Protein AF-L9UZ57-F1 (afdb_monomer)

Secondary structure (DSSP, 8-state):
----------------PPP---PPP---------------------------------EEEEEEEEESS--HHHHHHHHHHSPPEEEE-BSSGGG--EE--SS-EEEEEEESS-EEEEEESTTSSS---EEEEEESEEEEESSSEEEEEEEPPTTT-SS--EEEEEE-BTTEEEEEEEE--

Sequence (181 aa):
MGTIAGCTDDTPEDEEEPDTADSPDSDSASADQESDGNDGADDESDSADETNDEADTETHTLELLAEEKIDHNHACLHAEFDEREPLEAGESPDTSPTEDETHVIWEVTYEGDAGYVAFDADEHEYDGPFVFYTAEGSALATTGTEVDRDTVGDDDCADLDEYVQVEPDDGQIVLELTSSS

Solvent-accessible surface area (backbone atoms only — not comparable to full-atom values): 11220 Å² total; per-residue (Å²): 140,85,86,81,87,83,90,86,84,88,81,82,88,83,89,80,81,82,78,88,78,84,78,80,87,77,85,86,78,90,77,92,78,87,80,84,87,81,90,83,81,92,79,90,79,81,89,76,89,68,87,73,80,69,74,83,62,55,73,44,59,28,38,41,33,36,35,72,58,94,45,58,65,61,54,37,50,49,65,75,69,53,75,66,43,83,39,71,36,10,83,38,79,94,56,28,46,74,46,69,72,62,84,48,44,27,40,36,34,30,55,58,88,42,23,10,43,29,36,42,43,67,83,45,98,59,85,59,45,34,23,39,37,19,20,58,30,46,72,43,73,78,38,40,43,80,75,49,72,52,71,46,48,66,91,60,27,75,75,39,46,31,38,36,28,33,34,52,46,96,40,29,32,30,34,42,34,37,58,65,129

pLDDT: mean 85.87, std 16.78, range [52.22, 98.81]

Radius of gyration: 25.1 Å; Cα contacts (8 Å, |Δi|>4): 336; chains: 1; bounding box: 77×66×58 Å

Organism: Natrialba magadii (strain ATCC 43099 / DSM 3394 / CCM 3739 / CIP 104546 / IAM 13178 / JCM 8861 / NBRC 102185 / NCIMB 2190 / MS3) (NCBI:txid547559)

Mean predicted aligned error: 13.01 Å

Structure (mmCIF, N/CA/C/O backbone):
data_AF-L9UZ57-F1
#
_entry.id   AF-L9UZ57-F1
#
loop_
_atom_site.group_PDB
_atom_site.id
_atom_site.type_symbol
_atom_site.label_atom_id
_atom_site.label_alt_id
_atom_site.label_comp_id
_atom_site.label_asym_id
_atom_site.label_entity_id
_atom_site.label_seq_id
_atom_site.pdbx_PDB_ins_code
_atom_site.Cartn_x
_atom_site.Cartn_y
_atom_site.Cartn_z
_atom_site.occupancy
_atom_site.B_iso_or_equiv
_atom_site.auth_seq_id
_atom_site.auth_comp_id
_atom_site.auth_asym_id
_atom_site.auth_atom_id
_atom_site.pdbx_PDB_model_num
ATOM 1 N N . MET A 1 1 ? 42.646 -27.363 -20.472 1.00 55.09 1 MET A N 1
ATOM 2 C CA . MET A 1 1 ? 42.821 -26.844 -21.846 1.00 55.09 1 MET A CA 1
ATOM 3 C C . MET A 1 1 ? 41.447 -26.439 -22.335 1.00 55.09 1 MET A C 1
ATOM 5 O O . MET A 1 1 ? 40.596 -27.310 -22.424 1.00 55.09 1 MET A O 1
ATOM 9 N N . GLY A 1 2 ? 41.224 -25.143 -22.545 1.00 54.16 2 GLY A N 1
ATOM 10 C CA . GLY A 1 2 ? 39.928 -24.592 -22.942 1.00 54.16 2 GLY A CA 1
ATOM 11 C C . GLY A 1 2 ? 39.751 -23.175 -22.409 1.00 54.16 2 GLY A C 1
ATOM 12 O O . GLY A 1 2 ? 38.953 -22.956 -21.512 1.00 54.16 2 GLY A O 1
ATOM 13 N N . THR A 1 3 ? 40.571 -22.251 -22.907 1.00 58.09 3 THR A N 1
ATOM 14 C CA . THR A 1 3 ? 40.430 -20.806 -22.707 1.00 58.09 3 THR A CA 1
ATOM 15 C C . THR A 1 3 ? 39.534 -20.279 -23.822 1.00 58.09 3 THR A C 1
ATOM 17 O O . THR A 1 3 ? 39.861 -20.516 -24.983 1.00 58.09 3 THR A O 1
ATOM 20 N N . ILE A 1 4 ? 38.474 -19.539 -23.499 1.00 65.38 4 ILE A N 1
ATOM 21 C CA . ILE A 1 4 ? 37.928 -18.514 -24.396 1.00 65.38 4 ILE A CA 1
ATOM 22 C C . ILE A 1 4 ? 37.637 -17.259 -23.575 1.00 65.38 4 ILE A C 1
ATOM 24 O O . ILE A 1 4 ? 36.731 -17.214 -22.752 1.00 65.38 4 ILE A O 1
ATOM 28 N N . ALA A 1 5 ? 38.507 -16.276 -23.777 1.00 57.69 5 ALA A N 1
ATOM 29 C CA . ALA A 1 5 ? 38.274 -14.880 -23.475 1.00 57.69 5 ALA A CA 1
ATOM 30 C C . ALA A 1 5 ? 37.406 -14.293 -24.596 1.00 57.69 5 ALA A C 1
ATOM 32 O O . ALA A 1 5 ? 37.654 -14.579 -25.769 1.00 57.69 5 ALA A O 1
ATOM 33 N N . GLY A 1 6 ? 36.424 -13.478 -24.233 1.00 59.94 6 GLY A N 1
ATOM 34 C CA . GLY A 1 6 ? 35.633 -12.673 -25.156 1.00 59.94 6 GLY A CA 1
ATOM 35 C C . GLY A 1 6 ? 35.384 -11.313 -24.523 1.00 59.94 6 GLY A C 1
ATOM 36 O O . GLY A 1 6 ? 34.408 -11.141 -23.808 1.00 59.94 6 GLY A O 1
ATOM 37 N N . CYS A 1 7 ? 36.326 -10.397 -24.740 1.00 65.12 7 CYS A N 1
ATOM 38 C CA . CYS A 1 7 ? 36.170 -8.967 -24.507 1.00 65.12 7 CYS A CA 1
ATOM 39 C C . CYS A 1 7 ? 35.580 -8.333 -25.769 1.00 65.12 7 CYS A C 1
ATOM 41 O O . CYS A 1 7 ? 36.088 -8.649 -26.842 1.00 65.12 7 CYS A O 1
ATOM 43 N N . THR A 1 8 ? 34.593 -7.453 -25.601 1.00 59.09 8 THR A N 1
ATOM 44 C CA . THR A 1 8 ? 34.178 -6.281 -26.415 1.00 59.09 8 THR A CA 1
ATOM 45 C C . THR A 1 8 ? 32.787 -5.904 -25.873 1.00 59.09 8 THR A C 1
ATOM 47 O O . THR A 1 8 ? 32.013 -6.809 -25.585 1.00 59.09 8 THR A O 1
ATOM 50 N N . ASP A 1 9 ? 32.375 -4.664 -25.680 1.00 62.06 9 ASP A N 1
ATOM 51 C CA . ASP A 1 9 ? 32.826 -3.419 -26.276 1.00 62.06 9 ASP A CA 1
ATOM 52 C C . ASP A 1 9 ? 32.370 -2.256 -25.385 1.00 62.06 9 ASP A C 1
ATOM 54 O O . ASP A 1 9 ? 31.399 -2.366 -24.638 1.00 62.06 9 ASP A O 1
ATOM 58 N N . ASP A 1 10 ? 33.128 -1.180 -25.482 1.00 57.53 10 ASP A N 1
ATOM 59 C CA . ASP A 1 10 ? 33.026 0.105 -24.810 1.00 57.53 10 ASP A CA 1
ATOM 60 C C . ASP A 1 10 ? 32.286 1.059 -25.761 1.00 57.53 10 ASP A C 1
ATOM 62 O O . ASP A 1 10 ? 32.697 1.191 -26.912 1.00 57.53 10 ASP A O 1
ATOM 66 N N . THR A 1 11 ? 31.196 1.700 -25.336 1.00 68.06 11 THR A N 1
ATOM 67 C CA . THR A 1 11 ? 30.716 2.946 -25.963 1.00 68.06 11 THR A CA 1
ATOM 68 C C . THR A 1 11 ? 29.949 3.759 -24.917 1.00 68.06 11 THR A C 1
ATOM 70 O O . THR A 1 11 ? 28.829 3.383 -24.568 1.00 68.06 11 THR A O 1
ATOM 73 N N . PRO A 1 12 ? 30.549 4.833 -24.377 1.00 67.00 12 PRO A N 1
ATOM 74 C CA . PRO A 1 12 ? 29.819 5.887 -23.688 1.00 67.00 12 PRO A CA 1
ATOM 75 C C . PRO A 1 12 ? 29.216 6.881 -24.699 1.00 67.00 12 PRO A C 1
ATOM 77 O O . PRO A 1 12 ? 29.524 6.819 -25.888 1.00 67.00 12 PRO A O 1
ATOM 80 N N . GLU A 1 13 ? 28.470 7.847 -24.157 1.00 58.66 13 GLU A N 1
ATOM 81 C CA . GLU A 1 13 ? 27.994 9.094 -24.785 1.00 58.66 13 GLU A CA 1
ATOM 82 C C . GLU A 1 13 ? 26.639 8.978 -25.506 1.00 58.66 13 GLU A C 1
ATOM 84 O O . GLU A 1 13 ? 26.533 8.389 -26.577 1.00 58.66 13 GLU A O 1
ATOM 89 N N . ASP A 1 14 ? 25.585 9.551 -24.915 1.00 56.94 14 ASP A N 1
ATOM 90 C CA . ASP A 1 14 ? 25.172 10.909 -25.299 1.00 56.94 14 ASP A CA 1
ATOM 91 C C . ASP A 1 14 ? 24.185 11.472 -24.260 1.00 56.94 14 ASP A C 1
ATOM 93 O O . ASP A 1 14 ? 23.140 10.886 -23.977 1.00 56.94 14 ASP A O 1
ATOM 97 N N . GLU A 1 15 ? 24.582 12.584 -23.646 1.00 60.28 15 GLU A N 1
ATOM 98 C CA . GLU A 1 15 ? 23.765 13.405 -22.759 1.00 60.28 15 GLU A CA 1
ATOM 99 C C . GLU A 1 15 ? 22.927 14.346 -23.634 1.00 60.28 15 GLU A C 1
ATOM 101 O O . GLU A 1 15 ? 23.450 15.333 -24.151 1.00 60.28 15 GLU A O 1
ATOM 106 N N . GL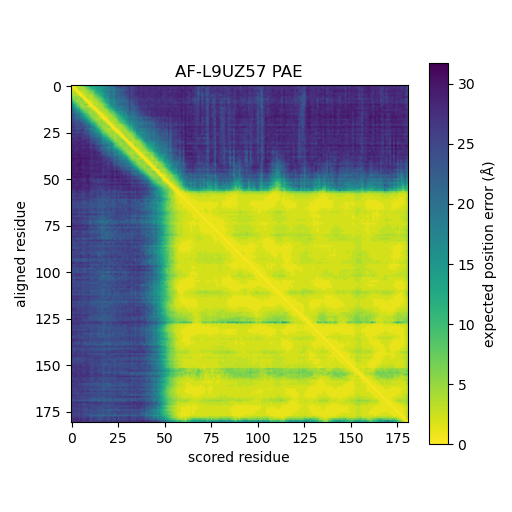U A 1 16 ? 21.636 14.064 -23.799 1.00 60.50 16 GLU A N 1
ATOM 107 C CA . GLU A 1 16 ? 20.687 15.046 -24.328 1.00 60.50 16 GLU A CA 1
ATOM 108 C C . GLU A 1 16 ? 19.730 15.449 -23.204 1.00 60.50 16 GLU A C 1
ATOM 110 O O . GLU A 1 16 ? 18.745 14.769 -22.922 1.00 60.50 16 GLU A O 1
ATOM 115 N N . GLU A 1 17 ? 20.058 16.553 -22.529 1.00 67.88 17 GLU A N 1
ATOM 116 C CA . GLU A 1 17 ? 19.152 17.242 -21.611 1.00 67.88 17 GLU A CA 1
ATOM 117 C C . GLU A 1 17 ? 18.094 18.002 -22.427 1.00 67.88 17 GLU A C 1
ATOM 119 O O . GLU A 1 17 ? 18.460 18.913 -23.178 1.00 67.88 17 GLU A O 1
ATOM 124 N N . PRO A 1 18 ? 16.791 17.677 -22.321 1.00 67.94 18 PRO A N 1
ATOM 125 C CA . PRO A 1 18 ? 15.765 18.481 -22.960 1.00 67.94 18 PRO A CA 1
ATOM 126 C C . PRO A 1 18 ? 15.526 19.786 -22.192 1.00 67.94 18 PRO A C 1
ATOM 128 O O . PRO A 1 18 ? 15.410 19.828 -20.967 1.00 67.94 18 PRO A O 1
ATOM 131 N N . ASP A 1 19 ? 15.452 20.851 -22.982 1.00 54.06 19 ASP A N 1
ATOM 132 C CA . ASP A 1 19 ? 15.341 22.252 -22.616 1.00 54.06 19 ASP A CA 1
ATOM 133 C C . ASP A 1 19 ? 14.286 22.584 -21.547 1.00 54.06 19 ASP A C 1
ATOM 135 O O . ASP A 1 19 ? 13.123 22.180 -21.600 1.00 54.06 19 ASP A O 1
ATOM 139 N N . THR A 1 20 ? 14.703 23.460 -20.633 1.00 56.22 20 THR A N 1
ATOM 140 C CA . THR A 1 20 ? 13.887 24.191 -19.662 1.00 56.22 20 THR A CA 1
ATOM 141 C C . THR A 1 20 ? 12.676 24.853 -20.325 1.00 56.22 20 THR A C 1
ATOM 143 O O . THR A 1 20 ? 12.822 25.831 -21.067 1.00 56.22 20 THR A O 1
ATOM 146 N N . ALA A 1 21 ? 11.478 24.353 -20.027 1.00 64.88 21 ALA A N 1
ATOM 147 C CA . ALA A 1 21 ? 10.235 25.015 -20.386 1.00 64.88 21 ALA A CA 1
ATOM 148 C C . ALA A 1 21 ? 9.993 26.225 -19.468 1.00 64.88 21 ALA A C 1
ATOM 150 O O . ALA A 1 21 ? 9.972 2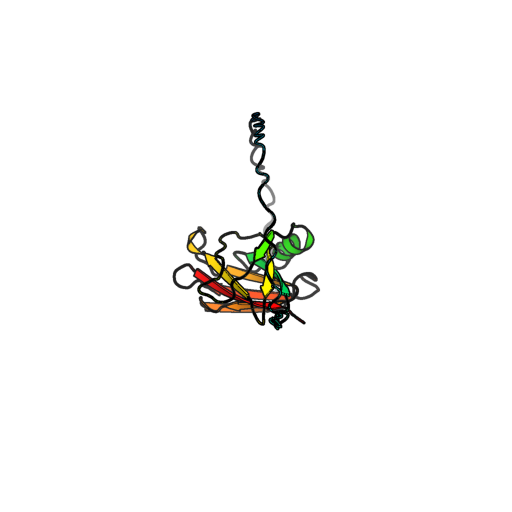6.129 -18.244 1.00 64.88 21 ALA A O 1
ATOM 151 N N . ASP A 1 22 ? 9.837 27.374 -20.114 1.00 54.69 22 ASP A N 1
ATOM 152 C CA . ASP A 1 22 ? 9.435 28.671 -19.580 1.00 54.69 22 ASP A CA 1
ATOM 153 C C . ASP A 1 22 ? 8.002 28.579 -19.016 1.00 54.69 22 ASP A C 1
ATOM 155 O O . ASP A 1 22 ? 7.038 28.452 -19.774 1.00 54.69 22 ASP A O 1
ATOM 159 N N . SER A 1 23 ? 7.853 28.601 -17.688 1.00 65.69 23 SER A N 1
ATOM 160 C CA . SER A 1 23 ? 6.541 28.676 -17.033 1.00 65.69 23 SER A CA 1
ATOM 161 C C . SER A 1 23 ? 6.061 30.132 -16.968 1.00 65.69 23 SER A C 1
ATOM 163 O O . SER A 1 23 ? 6.759 30.970 -16.390 1.00 65.69 23 SER A O 1
ATOM 165 N N . PRO A 1 24 ? 4.878 30.465 -17.517 1.00 68.50 24 PRO A N 1
ATOM 166 C CA . PRO A 1 24 ? 4.343 31.818 -17.461 1.00 68.50 24 PRO A CA 1
ATOM 167 C C . PRO A 1 24 ? 3.792 32.172 -16.073 1.00 68.50 24 PRO A C 1
ATOM 169 O O . PRO A 1 24 ? 2.925 31.492 -15.526 1.00 68.50 24 PRO A O 1
ATOM 172 N N . ASP A 1 25 ? 4.259 33.313 -15.570 1.00 57.44 25 ASP A N 1
ATOM 173 C CA . ASP A 1 25 ? 3.698 34.091 -14.463 1.00 57.44 25 ASP A CA 1
ATOM 174 C C . ASP A 1 25 ? 2.184 34.304 -14.673 1.00 57.44 25 ASP A C 1
ATOM 176 O O . ASP A 1 25 ? 1.758 34.871 -15.686 1.00 57.44 25 ASP A O 1
ATOM 180 N N . SER A 1 26 ? 1.362 33.826 -13.737 1.00 66.69 26 SER A N 1
ATOM 181 C CA . SER A 1 26 ? -0.076 34.107 -13.698 1.00 66.69 26 SER A CA 1
ATOM 182 C C . SER A 1 26 ? -0.457 34.674 -12.336 1.00 66.69 26 SER A C 1
ATOM 184 O O . SER A 1 26 ? -0.796 33.959 -11.398 1.00 66.69 26 SER A O 1
ATOM 186 N N . ASP A 1 27 ? -0.400 36.002 -12.269 1.00 62.22 27 ASP A N 1
ATOM 187 C CA . ASP A 1 27 ? -1.083 36.841 -11.292 1.00 62.22 27 ASP A CA 1
ATOM 188 C C . ASP A 1 27 ? -2.611 36.611 -11.274 1.00 62.22 27 ASP A C 1
ATOM 190 O O . ASP A 1 27 ? -3.216 36.352 -12.316 1.00 62.22 27 ASP A O 1
ATOM 194 N N . SER A 1 28 ? -3.237 36.963 -10.139 1.00 59.41 28 SER A N 1
ATOM 195 C CA . SER A 1 28 ? -4.671 37.291 -9.910 1.00 59.41 28 SER A CA 1
ATOM 196 C C . SER A 1 28 ? -5.478 36.212 -9.179 1.00 59.41 28 SER A C 1
ATOM 198 O O . SER A 1 28 ? -5.486 35.063 -9.577 1.00 59.41 28 SER A O 1
ATOM 200 N N . ALA A 1 29 ? -6.288 36.503 -8.162 1.00 60.38 29 ALA A N 1
ATOM 201 C CA . ALA A 1 29 ? -6.604 37.745 -7.468 1.00 60.38 29 ALA A CA 1
ATOM 202 C C . ALA A 1 29 ? -7.288 37.401 -6.135 1.00 60.38 29 ALA A C 1
ATOM 204 O O . ALA A 1 29 ? -7.994 36.402 -6.017 1.00 60.38 29 ALA A O 1
ATOM 205 N N . SER A 1 30 ? -7.109 38.287 -5.159 1.00 63.84 30 SER A N 1
ATOM 206 C CA . SER A 1 30 ? -7.827 38.332 -3.890 1.00 63.84 30 SER A CA 1
ATOM 207 C C . SER A 1 30 ? -9.341 38.460 -4.085 1.00 63.84 30 SER A C 1
ATOM 209 O O . SER A 1 30 ? -9.797 39.284 -4.881 1.00 63.84 30 SER A O 1
ATOM 211 N N . ALA A 1 31 ? -10.113 37.727 -3.284 1.00 66.62 31 ALA A N 1
ATOM 212 C CA . ALA A 1 31 ? -11.518 38.022 -3.041 1.00 66.62 31 ALA A CA 1
ATOM 213 C C . ALA A 1 31 ? -11.830 37.876 -1.545 1.00 66.62 31 ALA A C 1
ATOM 215 O O . ALA A 1 31 ? -12.041 36.778 -1.037 1.00 66.62 31 ALA A O 1
ATOM 216 N N . ASP A 1 32 ? -11.857 39.025 -0.869 1.00 59.19 32 ASP A N 1
ATOM 217 C CA . ASP A 1 32 ? -12.616 39.280 0.353 1.00 59.19 32 ASP A CA 1
ATOM 218 C C . ASP A 1 32 ? -14.076 38.833 0.182 1.00 59.19 32 ASP A C 1
ATOM 220 O O . ASP A 1 32 ? -14.771 39.305 -0.724 1.00 59.19 32 ASP A O 1
ATOM 224 N N . GLN A 1 33 ? -14.571 38.002 1.099 1.00 61.09 33 GLN A N 1
ATOM 225 C CA . GLN A 1 33 ? -15.999 37.944 1.404 1.00 61.09 33 GLN A CA 1
ATOM 226 C C . GLN A 1 33 ? -16.208 37.968 2.915 1.00 61.09 33 GLN A C 1
ATOM 228 O O . GLN A 1 33 ? -16.094 36.965 3.613 1.00 61.09 33 GLN A O 1
ATOM 233 N N . GLU A 1 34 ? -16.541 39.162 3.391 1.00 69.81 34 GLU A N 1
ATOM 234 C CA . GLU A 1 34 ? -17.208 39.391 4.662 1.00 69.81 34 GLU A CA 1
ATOM 235 C C . GLU A 1 34 ? -18.679 38.973 4.525 1.00 69.81 34 GLU A C 1
ATOM 237 O O . GLU A 1 34 ? -19.333 39.319 3.535 1.00 69.81 34 GLU A O 1
ATOM 242 N N . SER A 1 35 ? -19.238 38.287 5.521 1.00 63.03 35 SER A N 1
ATOM 243 C CA . SER A 1 35 ? -20.656 38.458 5.852 1.00 63.03 35 SER A CA 1
ATOM 244 C C . SER A 1 35 ? -20.960 38.043 7.282 1.00 63.03 35 SER A C 1
ATOM 246 O O . SER A 1 35 ? -20.783 36.899 7.698 1.00 63.03 35 SER A O 1
ATOM 248 N N . ASP A 1 36 ? -21.434 39.054 7.996 1.00 56.34 36 ASP A N 1
ATOM 249 C CA . ASP A 1 36 ? -21.978 39.086 9.335 1.00 56.34 36 ASP A CA 1
ATOM 250 C C . ASP A 1 36 ? -23.109 38.079 9.600 1.00 56.34 36 ASP A C 1
ATOM 252 O O . ASP A 1 36 ? -24.052 37.950 8.823 1.00 56.34 36 ASP A O 1
ATOM 256 N N . GLY A 1 37 ? -23.082 37.531 10.818 1.00 54.31 37 GLY A N 1
ATOM 257 C CA . GLY A 1 37 ? -24.190 37.678 11.762 1.00 54.31 37 GLY A CA 1
ATOM 258 C C . GLY A 1 37 ? -25.338 36.674 11.684 1.00 54.31 37 GLY A C 1
ATOM 259 O O . GLY A 1 37 ? -26.164 36.734 10.780 1.00 54.31 37 GLY A O 1
ATOM 260 N N . ASN A 1 38 ? -25.504 35.892 12.759 1.00 55.62 38 ASN A N 1
ATOM 261 C CA . ASN A 1 38 ? -26.833 35.651 13.325 1.00 55.62 38 ASN A CA 1
ATOM 262 C C . ASN A 1 38 ? -26.768 35.222 14.807 1.00 55.62 38 ASN A C 1
ATOM 264 O O . ASN A 1 38 ? -26.549 34.054 15.120 1.00 55.62 38 ASN A O 1
ATOM 268 N N . ASP A 1 39 ? -27.023 36.181 15.703 1.00 65.06 39 ASP A N 1
ATOM 269 C CA . ASP A 1 39 ? -27.478 35.961 17.080 1.00 65.06 39 ASP A CA 1
ATOM 270 C C . ASP A 1 39 ? -28.817 35.204 17.093 1.00 65.06 39 ASP A C 1
ATOM 272 O O . ASP A 1 39 ? -29.755 35.588 16.386 1.00 65.06 39 ASP A O 1
ATOM 276 N N . GLY A 1 40 ? -28.967 34.173 17.932 1.00 53.84 40 GLY A N 1
ATOM 277 C CA . GLY A 1 40 ? -30.270 33.520 18.046 1.00 53.84 40 GLY A CA 1
ATOM 278 C C . GLY A 1 40 ? -30.390 32.331 18.991 1.00 53.84 40 GLY A C 1
ATOM 279 O O . GLY A 1 40 ? -30.449 31.204 18.525 1.00 53.84 40 GLY A O 1
ATOM 280 N N . ALA A 1 41 ? -30.624 32.665 20.262 1.00 60.94 41 ALA A N 1
ATOM 281 C CA . ALA A 1 41 ? -31.487 31.978 21.229 1.00 60.94 41 ALA A CA 1
ATOM 282 C C . ALA A 1 41 ? -30.948 30.769 22.016 1.00 60.94 41 ALA A C 1
ATOM 284 O O . ALA A 1 41 ? -30.776 29.666 21.507 1.00 60.94 41 ALA A O 1
ATOM 285 N N . ASP A 1 42 ? -30.838 31.030 23.321 1.00 62.22 42 ASP A N 1
ATOM 286 C CA . ASP A 1 42 ? -30.916 30.103 24.443 1.00 62.22 42 ASP A CA 1
ATOM 287 C C . ASP A 1 42 ? -32.151 29.183 24.349 1.00 62.22 42 ASP A C 1
ATOM 289 O O . ASP A 1 42 ? -33.290 29.662 24.341 1.00 62.22 42 ASP A O 1
ATOM 293 N N . ASP A 1 43 ? -31.926 27.869 24.359 1.00 62.34 43 ASP A N 1
ATOM 294 C CA . ASP A 1 43 ? -32.939 26.868 24.701 1.00 62.34 43 ASP A CA 1
ATOM 295 C C . ASP A 1 43 ? -32.318 25.868 25.683 1.00 62.34 43 ASP A C 1
ATOM 297 O O . ASP A 1 43 ? -31.478 25.038 25.338 1.00 62.34 43 ASP A O 1
ATOM 301 N N . GLU A 1 44 ? -32.684 26.027 26.952 1.00 72.38 44 GLU A N 1
ATOM 302 C CA . GLU A 1 44 ? -32.311 25.129 28.038 1.00 72.38 44 GLU A CA 1
ATOM 303 C C . GLU A 1 44 ? -33.367 24.022 28.102 1.00 72.38 44 GLU A C 1
ATOM 305 O O . GLU A 1 44 ? -34.528 24.295 28.424 1.00 72.38 44 GLU A O 1
ATOM 310 N N . SER A 1 45 ? -32.993 22.775 27.809 1.00 60.81 45 SER A N 1
ATOM 311 C CA . SER A 1 45 ? -33.854 21.617 28.071 1.00 60.81 45 SER A CA 1
ATOM 312 C C . SER A 1 45 ? -33.057 20.358 28.411 1.00 60.81 45 SER A C 1
ATOM 314 O O . SER A 1 45 ? -32.422 19.741 27.564 1.00 60.81 45 SER A O 1
ATOM 316 N N . ASP A 1 46 ? -33.147 20.040 29.704 1.00 52.22 46 ASP A N 1
ATOM 317 C CA . ASP A 1 46 ? -33.124 18.746 30.387 1.00 52.22 46 ASP A CA 1
ATOM 318 C C . ASP A 1 46 ? -32.218 17.613 29.878 1.00 52.22 46 ASP A C 1
ATOM 320 O O . ASP A 1 46 ? -32.479 16.912 28.903 1.00 52.22 46 ASP A O 1
ATOM 324 N N . SER A 1 47 ? -31.218 17.361 30.721 1.00 58.94 47 SER A N 1
ATOM 325 C CA . SER A 1 47 ? -30.342 16.201 30.793 1.00 58.94 47 SER A CA 1
ATOM 326 C C . SER A 1 47 ? -31.109 14.874 30.858 1.00 58.94 47 SER A C 1
ATOM 328 O O . SER A 1 47 ? -31.565 14.450 31.923 1.00 58.94 47 SER A O 1
ATOM 330 N N . ALA A 1 48 ? -31.175 14.173 29.729 1.00 64.56 48 ALA A N 1
ATOM 331 C CA . ALA A 1 48 ? -31.234 12.720 29.729 1.00 64.56 48 ALA A CA 1
ATOM 332 C C . ALA A 1 48 ? -29.788 12.205 29.716 1.00 64.56 48 ALA A C 1
ATOM 334 O O . ALA A 1 48 ? -29.095 12.280 28.709 1.00 64.56 48 ALA A O 1
ATOM 335 N N . ASP A 1 49 ? -29.342 11.762 30.890 1.00 61.09 49 ASP A N 1
ATOM 336 C CA . ASP A 1 49 ? -28.116 11.000 31.136 1.00 61.09 49 ASP A CA 1
ATOM 337 C C . ASP A 1 49 ? -28.247 9.633 30.447 1.00 61.09 49 ASP A C 1
ATOM 339 O O . ASP A 1 49 ? -28.605 8.629 31.061 1.00 61.09 49 ASP A O 1
ATOM 343 N N . GLU A 1 50 ? -28.071 9.622 29.128 1.00 63.84 50 GLU A N 1
ATOM 344 C CA . GLU A 1 50 ? -27.828 8.399 28.381 1.00 63.84 50 GLU A CA 1
ATOM 345 C C . GLU A 1 50 ? -26.321 8.187 28.436 1.00 63.84 50 GLU A C 1
ATOM 347 O O . GLU A 1 50 ? -25.549 8.948 27.855 1.00 63.84 50 GLU A O 1
ATOM 352 N N . THR A 1 51 ? -25.899 7.190 29.210 1.00 62.69 51 THR A N 1
ATOM 353 C CA . THR A 1 51 ? -24.537 6.668 29.165 1.00 62.69 51 THR A CA 1
ATOM 354 C C . THR A 1 51 ? -24.321 6.112 27.762 1.00 62.69 51 THR A C 1
ATOM 356 O O . THR A 1 51 ? -24.608 4.942 27.498 1.00 62.69 51 THR A O 1
ATOM 359 N N . ASN A 1 52 ? -23.915 6.992 26.848 1.00 59.19 52 ASN A N 1
ATOM 360 C CA . ASN A 1 52 ? -23.338 6.635 25.571 1.00 59.19 52 ASN A CA 1
ATOM 361 C C . ASN A 1 52 ? -22.025 5.942 25.940 1.00 59.19 52 ASN A C 1
ATOM 363 O O . ASN A 1 52 ? -21.036 6.599 26.259 1.00 59.19 52 ASN A O 1
ATOM 367 N N . ASP A 1 53 ? -22.064 4.613 26.043 1.00 63.06 53 ASP A N 1
ATOM 368 C CA . ASP A 1 53 ? -20.879 3.771 25.914 1.00 63.06 53 ASP A CA 1
ATOM 369 C C . ASP A 1 53 ? -20.378 4.023 24.484 1.00 63.06 53 ASP A C 1
ATOM 371 O O . ASP A 1 53 ? -20.696 3.287 23.550 1.00 63.06 53 ASP A O 1
ATOM 375 N N . GLU A 1 54 ? -19.698 5.157 24.303 1.00 67.94 54 GLU A N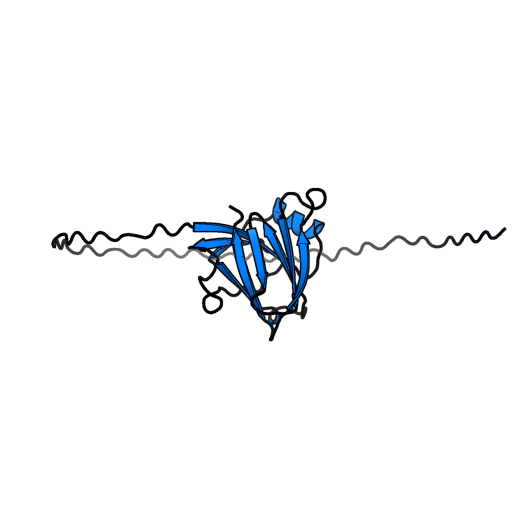 1
ATOM 376 C CA . GLU A 1 54 ? -18.825 5.408 23.171 1.00 67.94 54 GLU A CA 1
ATOM 377 C C . GLU A 1 54 ? -17.788 4.307 23.277 1.00 67.94 54 GLU A C 1
ATOM 379 O O . GLU A 1 54 ? -16.928 4.323 24.156 1.00 67.94 54 GLU A O 1
ATOM 384 N N . ALA A 1 55 ? -17.982 3.256 22.482 1.00 69.00 55 ALA A N 1
ATOM 385 C CA . ALA A 1 55 ? -16.924 2.306 22.253 1.00 69.00 55 ALA A CA 1
ATOM 386 C C . ALA A 1 55 ? -15.759 3.148 21.736 1.00 69.00 55 ALA A C 1
ATOM 388 O O . ALA A 1 55 ? -15.874 3.711 20.654 1.00 69.00 55 ALA A O 1
ATOM 389 N N . ASP A 1 56 ? -14.720 3.308 22.559 1.00 71.69 56 ASP A N 1
ATOM 390 C CA . ASP A 1 56 ? -13.416 3.815 22.140 1.00 71.69 56 ASP A CA 1
ATOM 391 C C . ASP A 1 56 ? -12.995 2.931 20.961 1.00 71.69 56 ASP A C 1
ATOM 393 O O . ASP A 1 56 ? -12.544 1.796 21.142 1.00 71.69 56 ASP A O 1
ATOM 397 N N . THR A 1 57 ? -13.274 3.399 19.751 1.00 81.00 57 THR A N 1
ATOM 398 C CA . THR A 1 57 ? -12.768 2.815 18.524 1.00 81.00 57 THR A CA 1
ATOM 399 C C . THR A 1 57 ? -11.319 3.248 18.443 1.00 81.00 57 THR A C 1
ATOM 401 O O . THR A 1 57 ? -11.004 4.433 18.357 1.00 81.00 57 THR A O 1
ATOM 404 N N . GLU A 1 58 ? -10.414 2.284 18.590 1.00 89.75 58 GLU A N 1
ATOM 405 C CA . GLU A 1 58 ? -8.990 2.554 18.448 1.00 89.75 58 GLU A CA 1
ATOM 406 C C . GLU A 1 58 ? -8.741 3.018 17.005 1.00 89.75 58 GLU A C 1
ATOM 408 O O . GLU A 1 58 ? -9.185 2.383 16.044 1.00 89.75 58 GLU A O 1
ATOM 413 N N . THR A 1 59 ? -8.099 4.180 16.867 1.00 95.12 59 THR A N 1
ATOM 414 C CA . THR A 1 59 ? -7.644 4.701 15.577 1.00 95.12 59 THR A CA 1
ATOM 415 C C . THR A 1 59 ? -6.266 4.135 15.280 1.00 95.12 59 THR A C 1
ATOM 417 O O . THR A 1 59 ? -5.369 4.185 16.127 1.00 95.12 59 THR A O 1
ATOM 420 N N . HIS A 1 60 ? -6.102 3.639 14.064 1.00 97.50 60 HIS A N 1
ATOM 421 C CA . HIS A 1 60 ? -4.875 3.054 13.554 1.00 97.50 60 HIS A CA 1
ATOM 422 C C . HIS A 1 60 ? -4.294 3.925 12.440 1.00 97.50 60 HIS A C 1
ATOM 424 O O . HIS A 1 60 ? -5.024 4.647 11.755 1.00 97.50 60 HIS A O 1
ATOM 430 N N . THR A 1 61 ? -2.975 3.853 12.270 1.00 97.69 61 THR A N 1
ATOM 431 C CA . THR A 1 61 ? -2.234 4.571 11.229 1.00 97.69 61 THR A CA 1
ATOM 432 C C . THR A 1 61 ? -1.166 3.654 10.642 1.00 97.69 61 THR A C 1
ATOM 434 O O . THR A 1 61 ? -0.565 2.879 11.386 1.00 97.69 61 THR A O 1
ATOM 437 N N . LEU A 1 62 ? -0.965 3.722 9.327 1.00 98.25 62 LEU A N 1
ATOM 438 C CA . LEU A 1 62 ? 0.132 3.076 8.598 1.00 98.25 62 LEU A CA 1
ATOM 439 C C . LEU A 1 62 ? 0.460 3.875 7.335 1.00 98.25 62 LEU A C 1
ATOM 441 O O . LEU A 1 62 ? -0.347 4.696 6.898 1.00 98.25 62 LEU A O 1
ATOM 445 N N . GLU A 1 63 ? 1.610 3.610 6.726 1.00 98.38 63 GLU A N 1
ATOM 446 C CA . GLU A 1 63 ? 1.988 4.221 5.450 1.00 98.38 63 GLU A CA 1
ATOM 447 C C . GLU A 1 63 ? 1.719 3.260 4.286 1.00 98.38 63 GLU A C 1
ATOM 449 O O . GLU A 1 63 ? 1.947 2.052 4.406 1.00 98.38 63 GLU A O 1
ATOM 454 N N . LEU A 1 64 ? 1.242 3.793 3.161 1.00 98.62 64 LEU A N 1
ATOM 455 C CA . LEU A 1 64 ? 0.978 3.051 1.926 1.00 98.62 64 LEU A CA 1
ATOM 456 C C . LEU A 1 64 ? 1.600 3.790 0.739 1.00 98.62 64 LEU A C 1
ATOM 458 O O . LEU A 1 64 ? 1.473 5.004 0.641 1.00 98.62 64 LEU A O 1
ATOM 462 N N . LEU A 1 65 ? 2.228 3.064 -0.183 1.00 98.56 65 LEU A N 1
ATOM 463 C CA . LEU A 1 65 ? 2.771 3.613 -1.429 1.00 98.56 65 LEU A CA 1
ATOM 464 C C . LEU A 1 65 ? 2.474 2.661 -2.588 1.00 98.56 65 LEU A C 1
ATOM 466 O O . LEU A 1 65 ? 2.803 1.476 -2.507 1.00 98.56 65 LEU A O 1
ATOM 470 N N . ALA A 1 66 ? 1.897 3.179 -3.673 1.00 98.38 66 ALA A N 1
ATOM 471 C CA . ALA A 1 66 ? 1.668 2.434 -4.908 1.00 98.38 66 ALA A CA 1
ATOM 472 C C . ALA A 1 66 ? 2.752 2.733 -5.959 1.00 98.38 66 ALA A C 1
ATOM 474 O O . ALA A 1 66 ? 3.052 3.887 -6.258 1.00 98.38 66 ALA A O 1
ATOM 475 N N . GLU A 1 67 ? 3.294 1.684 -6.570 1.00 98.25 67 GLU A N 1
ATOM 476 C CA . GLU A 1 67 ? 4.322 1.724 -7.612 1.00 98.25 67 GLU A CA 1
ATOM 477 C C . GLU A 1 67 ? 3.931 0.807 -8.778 1.00 98.25 67 GLU A C 1
ATOM 479 O O . GLU A 1 67 ? 3.235 -0.197 -8.619 1.00 98.25 67 GLU A O 1
ATOM 484 N N . GLU A 1 68 ? 4.435 1.083 -9.979 1.00 97.50 68 GLU A N 1
ATOM 485 C CA . GLU A 1 68 ? 4.186 0.208 -11.134 1.00 97.50 68 GLU A CA 1
ATOM 486 C C . GLU A 1 68 ? 5.021 -1.084 -11.096 1.00 97.50 68 GLU A C 1
ATOM 488 O O . GLU A 1 68 ? 4.713 -2.061 -11.785 1.00 97.50 68 GLU A O 1
ATOM 493 N N . LYS A 1 69 ? 6.153 -1.082 -10.379 1.00 97.31 69 LYS A N 1
ATOM 494 C CA . LYS A 1 69 ? 7.146 -2.167 -10.389 1.00 97.31 69 LYS A CA 1
ATOM 495 C C . LYS A 1 69 ? 7.837 -2.287 -9.039 1.00 97.31 69 LYS A C 1
ATOM 497 O O . LYS A 1 69 ? 7.911 -1.335 -8.279 1.00 97.31 69 LYS A O 1
ATOM 502 N N . ILE A 1 70 ? 8.399 -3.466 -8.780 1.00 98.06 70 ILE A N 1
ATOM 503 C CA . ILE A 1 70 ? 9.187 -3.707 -7.572 1.00 98.06 70 ILE A CA 1
ATOM 504 C C . ILE A 1 70 ? 10.538 -2.993 -7.730 1.00 98.06 70 ILE A C 1
ATOM 506 O O . ILE A 1 70 ? 11.389 -3.449 -8.500 1.00 98.06 70 ILE A O 1
ATOM 510 N N . ASP A 1 71 ? 10.731 -1.896 -7.002 1.00 97.50 71 ASP A N 1
ATOM 511 C CA . ASP A 1 71 ? 11.998 -1.168 -6.884 1.00 97.50 71 ASP A CA 1
ATOM 512 C C . ASP A 1 71 ? 12.141 -0.606 -5.461 1.00 97.50 71 ASP A C 1
ATOM 514 O O . ASP A 1 71 ? 11.702 0.498 -5.152 1.00 97.50 71 ASP A O 1
ATOM 518 N N . HIS A 1 72 ? 12.766 -1.389 -4.575 1.00 97.38 72 HIS A N 1
ATOM 519 C CA . HIS A 1 72 ? 12.929 -1.015 -3.166 1.00 97.38 72 HIS A CA 1
ATOM 520 C C . HIS A 1 72 ? 13.707 0.285 -2.983 1.00 97.38 72 HIS A C 1
ATOM 522 O O . HIS A 1 72 ? 13.397 1.049 -2.081 1.00 97.38 72 HIS A O 1
ATOM 528 N N . ASN A 1 73 ? 14.702 0.550 -3.833 1.00 96.69 73 ASN A N 1
ATOM 529 C CA . ASN A 1 73 ? 15.513 1.756 -3.714 1.00 96.69 73 ASN A CA 1
ATOM 530 C C . ASN A 1 73 ? 14.701 2.991 -4.121 1.00 96.69 73 ASN A C 1
ATOM 532 O O . ASN A 1 73 ? 14.802 4.020 -3.464 1.00 96.69 73 ASN A O 1
ATOM 536 N N . HIS A 1 74 ? 13.880 2.885 -5.172 1.00 96.31 74 HIS A N 1
ATOM 537 C CA . HIS A 1 74 ? 12.977 3.967 -5.563 1.00 96.31 74 HIS A CA 1
ATOM 538 C C . HIS A 1 74 ? 11.915 4.235 -4.496 1.00 96.31 74 HIS A C 1
ATOM 540 O O . HIS A 1 74 ? 11.814 5.360 -4.013 1.00 96.31 74 HIS A O 1
ATOM 546 N N . ALA A 1 75 ? 11.214 3.187 -4.057 1.00 97.69 75 ALA A N 1
ATOM 547 C CA . ALA A 1 75 ? 10.206 3.280 -3.004 1.00 97.69 75 ALA A CA 1
ATOM 548 C C . ALA A 1 75 ? 10.786 3.864 -1.703 1.00 97.69 75 ALA A C 1
ATOM 550 O O . ALA A 1 75 ? 10.137 4.660 -1.029 1.00 97.69 75 ALA A O 1
ATOM 551 N N . CYS A 1 76 ? 12.042 3.540 -1.378 1.00 97.19 76 CYS A N 1
ATOM 552 C CA . CYS A 1 76 ? 12.711 4.092 -0.203 1.00 97.19 76 CYS A CA 1
ATOM 553 C C . CYS A 1 76 ? 12.941 5.605 -0.290 1.00 97.19 76 CYS A C 1
ATOM 555 O O . CYS A 1 76 ? 12.903 6.288 0.727 1.00 97.19 76 CYS A O 1
ATOM 557 N N . LEU A 1 77 ? 13.167 6.157 -1.489 1.00 96.81 77 LEU A N 1
ATOM 558 C CA . LEU A 1 77 ? 13.296 7.608 -1.645 1.00 96.81 77 LEU A CA 1
ATOM 559 C C . LEU A 1 77 ? 11.975 8.314 -1.326 1.00 96.81 77 LEU A C 1
ATOM 561 O O . LEU A 1 77 ? 11.999 9.339 -0.649 1.00 96.81 77 LEU A O 1
ATOM 565 N N . HIS A 1 78 ? 10.847 7.742 -1.748 1.00 96.56 78 HIS A N 1
ATOM 566 C CA . HIS A 1 78 ? 9.525 8.238 -1.366 1.00 96.56 78 HIS A CA 1
ATOM 567 C C . HIS A 1 78 ? 9.330 8.143 0.154 1.00 96.56 78 HIS A C 1
ATOM 569 O O . HIS A 1 78 ? 9.001 9.135 0.804 1.00 96.56 78 HIS A O 1
ATOM 575 N N . ALA A 1 79 ? 9.652 6.992 0.751 1.00 94.81 79 ALA A N 1
ATOM 576 C CA . ALA A 1 79 ? 9.560 6.804 2.197 1.00 94.81 79 ALA A CA 1
ATOM 577 C C . ALA A 1 79 ? 10.454 7.776 2.998 1.00 94.81 79 ALA A C 1
ATOM 579 O O . ALA A 1 79 ? 10.011 8.308 4.013 1.00 94.81 79 ALA A O 1
ATOM 580 N N . GLU A 1 80 ? 11.680 8.084 2.570 1.00 96.00 80 GLU A N 1
ATOM 581 C CA . GLU A 1 80 ? 12.569 8.974 3.339 1.00 96.00 80 GLU A CA 1
ATOM 582 C C . GLU A 1 80 ? 12.236 10.465 3.141 1.00 96.00 80 GLU A C 1
ATOM 584 O O . GLU A 1 80 ? 12.378 11.263 4.076 1.00 96.00 80 GLU A O 1
ATOM 589 N N . PHE A 1 81 ? 11.827 10.868 1.933 1.00 96.19 81 PHE A N 1
ATOM 590 C CA . PHE A 1 81 ? 11.837 12.282 1.545 1.00 96.19 81 PHE A CA 1
ATOM 591 C C . PHE A 1 81 ? 10.473 12.901 1.257 1.00 96.19 81 PHE A C 1
ATOM 593 O O . PHE A 1 81 ? 10.369 14.129 1.364 1.00 96.19 81 PHE A O 1
ATOM 600 N N . ASP A 1 82 ? 9.457 12.109 0.920 1.00 97.62 82 ASP A N 1
ATOM 601 C CA . ASP A 1 82 ? 8.166 12.663 0.523 1.00 97.62 82 ASP A CA 1
ATOM 602 C C . ASP A 1 82 ? 7.278 12.977 1.730 1.00 97.62 82 ASP A C 1
ATOM 604 O O . ASP A 1 82 ? 7.324 12.337 2.786 1.00 97.62 82 ASP A O 1
ATOM 608 N N . GLU A 1 83 ? 6.462 14.017 1.574 1.00 97.69 83 GLU A N 1
ATOM 609 C CA . GLU A 1 83 ? 5.430 14.357 2.547 1.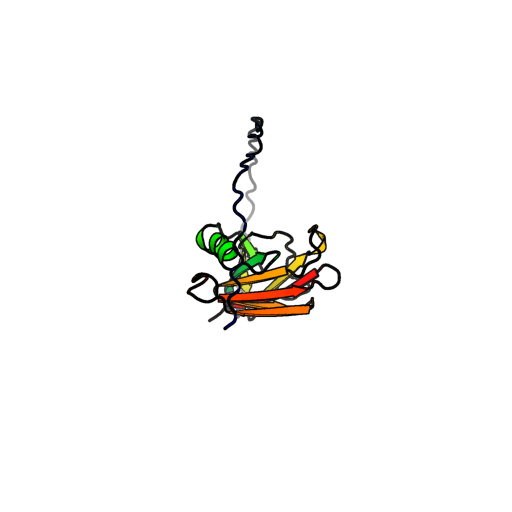00 97.69 83 GLU A CA 1
ATOM 610 C C . GLU A 1 83 ? 4.285 13.347 2.439 1.00 97.69 83 GLU A C 1
ATOM 612 O O . GLU A 1 83 ? 3.885 12.977 1.338 1.00 97.69 83 GLU A O 1
ATOM 617 N N . ARG A 1 84 ? 3.757 12.908 3.586 1.00 98.00 84 ARG A N 1
ATOM 618 C CA . ARG A 1 84 ? 2.650 11.952 3.616 1.00 98.00 84 ARG A CA 1
ATOM 619 C C . ARG A 1 84 ? 1.341 12.660 3.326 1.00 98.00 84 ARG A C 1
ATOM 621 O O . ARG A 1 84 ? 0.990 13.625 4.013 1.00 98.00 84 ARG A O 1
ATOM 628 N N . GLU A 1 85 ? 0.615 12.157 2.340 1.00 98.38 85 GLU A N 1
ATOM 629 C CA . GLU A 1 85 ? -0.731 12.620 2.040 1.00 98.38 85 GLU A CA 1
ATOM 630 C C . GLU A 1 85 ? -1.745 11.905 2.947 1.00 98.38 85 GLU A C 1
ATOM 632 O O . GLU A 1 85 ? -1.747 10.676 3.015 1.00 98.38 85 GLU A O 1
ATOM 637 N N . PRO A 1 86 ? -2.594 12.628 3.696 1.00 98.44 86 PRO A N 1
ATOM 638 C CA . PRO A 1 86 ? -3.565 11.981 4.569 1.00 98.44 86 PRO A CA 1
ATOM 639 C C . PRO A 1 86 ? -4.635 11.247 3.753 1.00 98.44 86 PRO A C 1
ATOM 641 O O . PRO A 1 86 ? -5.296 11.857 2.911 1.00 98.44 86 PRO A O 1
ATOM 644 N N . LEU A 1 87 ? -4.865 9.973 4.074 1.00 98.56 87 LEU A N 1
ATOM 645 C CA . LEU A 1 87 ? -5.914 9.148 3.475 1.00 98.56 87 LEU A CA 1
ATOM 646 C C . LEU A 1 87 ? -6.749 8.475 4.572 1.00 98.56 87 LEU A C 1
ATOM 648 O O . LEU A 1 87 ? -6.225 7.788 5.445 1.00 98.56 87 LEU A O 1
ATOM 652 N N . GLU A 1 88 ? -8.066 8.662 4.547 1.00 98.62 88 GLU A N 1
ATOM 653 C CA . GLU A 1 88 ? -8.989 7.990 5.472 1.00 98.62 88 GLU A CA 1
ATOM 654 C C . GLU A 1 88 ? -9.545 6.733 4.797 1.00 98.62 88 GLU A C 1
ATOM 656 O O . GLU A 1 88 ? -10.286 6.828 3.816 1.00 98.62 88 GLU A O 1
ATOM 661 N N . ALA A 1 89 ? -9.176 5.550 5.290 1.00 98.56 89 ALA A N 1
ATOM 662 C CA . ALA A 1 89 ? -9.625 4.294 4.700 1.00 98.56 89 ALA A CA 1
ATOM 663 C C . ALA A 1 89 ? -11.087 3.994 5.058 1.00 98.56 89 ALA A C 1
ATOM 665 O O . ALA A 1 89 ? -11.582 4.343 6.130 1.00 98.56 89 ALA A O 1
ATOM 666 N N . GLY A 1 90 ? -11.775 3.275 4.174 1.00 98.31 90 GLY A N 1
ATOM 667 C CA . GLY A 1 90 ? -13.139 2.826 4.431 1.00 98.31 90 GLY A CA 1
ATOM 668 C C . GLY A 1 90 ? -13.190 1.680 5.442 1.00 98.31 90 GLY A C 1
ATOM 669 O O . GLY A 1 90 ? -12.254 0.897 5.556 1.00 98.31 90 GLY A O 1
ATOM 670 N N . GLU A 1 91 ? -14.330 1.510 6.110 1.00 97.75 91 GLU A N 1
ATOM 671 C CA . GLU A 1 91 ? -14.587 0.387 7.036 1.00 97.75 91 GLU A CA 1
ATOM 672 C C . GLU A 1 91 ? -14.843 -0.953 6.308 1.00 97.75 91 GLU A C 1
ATOM 674 O O . GLU A 1 91 ? -14.966 -2.014 6.923 1.00 97.75 91 GLU A O 1
ATOM 679 N N . SER A 1 92 ? -15.013 -0.907 4.984 1.00 97.94 92 SER A N 1
ATOM 680 C CA . SER A 1 92 ? -15.331 -2.052 4.130 1.00 97.94 92 SER A CA 1
ATOM 681 C C . SER A 1 92 ? -14.912 -1.795 2.676 1.00 97.94 92 SER A C 1
ATOM 683 O O . SER A 1 92 ? -14.782 -0.630 2.289 1.00 97.94 92 SER A O 1
ATOM 685 N N . PRO A 1 93 ? -14.792 -2.839 1.831 1.00 97.94 93 PRO A N 1
ATOM 686 C CA . PRO A 1 93 ? -14.487 -2.672 0.408 1.00 97.94 93 PRO A CA 1
ATOM 687 C C . PRO A 1 93 ? -15.450 -1.721 -0.319 1.00 97.94 93 PRO A C 1
ATOM 689 O O . PRO A 1 93 ? -15.015 -0.882 -1.098 1.00 97.94 93 PRO A O 1
ATOM 692 N N . ASP A 1 94 ? -16.753 -1.792 -0.023 1.00 97.50 94 ASP A N 1
ATOM 693 C CA . ASP A 1 94 ? -17.788 -0.969 -0.670 1.00 97.50 94 ASP A CA 1
ATOM 694 C C . ASP A 1 94 ? -17.743 0.518 -0.267 1.00 97.50 94 ASP A C 1
ATOM 696 O O . ASP A 1 94 ? -18.389 1.354 -0.902 1.00 97.50 94 ASP A O 1
ATOM 700 N N . THR A 1 95 ? -17.032 0.845 0.814 1.00 97.88 95 THR A N 1
ATOM 701 C CA . THR A 1 95 ? -16.889 2.208 1.349 1.00 97.88 95 THR A CA 1
ATOM 702 C C . THR A 1 95 ? -15.456 2.721 1.254 1.00 97.88 95 THR A C 1
ATOM 704 O O . THR A 1 95 ? -15.162 3.769 1.820 1.00 97.88 95 THR A O 1
ATOM 707 N N . SER A 1 96 ? -14.563 1.974 0.602 1.00 97.81 96 SER A N 1
ATOM 708 C CA . SER A 1 96 ? -13.166 2.366 0.432 1.00 97.81 96 SER A CA 1
ATOM 709 C C . SER A 1 96 ? -13.046 3.613 -0.460 1.00 97.81 96 SER A C 1
ATOM 711 O O . SER A 1 96 ? -13.764 3.707 -1.464 1.00 97.81 96 SER A O 1
ATOM 713 N N . PRO A 1 97 ? -12.181 4.593 -0.120 1.00 98.56 97 PRO A N 1
ATOM 714 C CA . PRO A 1 97 ? -11.783 5.619 -1.078 1.00 98.56 97 PRO A CA 1
ATOM 715 C C . PRO A 1 97 ? -11.063 4.955 -2.255 1.00 98.56 97 PRO A C 1
ATOM 717 O O . PRO A 1 97 ? -10.500 3.870 -2.108 1.00 98.56 97 PRO A O 1
ATOM 720 N N . THR A 1 98 ? -11.129 5.577 -3.429 1.00 98.44 98 THR A N 1
ATOM 721 C CA . THR A 1 98 ? -10.450 5.094 -4.634 1.00 98.44 98 THR A CA 1
ATOM 722 C C . THR A 1 98 ? -9.359 6.078 -5.005 1.00 98.44 98 THR A C 1
ATOM 724 O O . THR A 1 98 ? -9.678 7.231 -5.286 1.00 98.44 98 THR A O 1
ATOM 727 N N . GLU A 1 99 ? -8.123 5.596 -5.022 1.00 98.38 99 GLU A N 1
ATOM 728 C CA . GLU A 1 99 ? -6.935 6.351 -5.416 1.00 98.38 99 GLU A CA 1
ATOM 729 C C . GLU A 1 99 ? -6.420 5.861 -6.774 1.00 98.38 99 GLU A C 1
ATOM 731 O O . GLU A 1 99 ? -6.550 4.683 -7.103 1.00 98.38 99 GLU A O 1
ATOM 736 N N . ASP A 1 100 ? -5.824 6.751 -7.557 1.00 97.75 100 ASP A N 1
ATOM 737 C CA . ASP A 1 100 ? -5.246 6.446 -8.876 1.00 97.75 100 ASP A CA 1
ATOM 738 C C . ASP A 1 100 ? -3.813 6.977 -9.038 1.00 97.75 100 ASP A C 1
ATOM 740 O O . ASP A 1 100 ? -3.203 6.874 -10.098 1.00 97.75 100 ASP A O 1
ATOM 744 N N . GLU A 1 101 ? -3.233 7.557 -7.988 1.00 97.56 101 GLU A N 1
ATOM 745 C CA . GLU A 1 101 ? -1.880 8.097 -8.062 1.00 97.56 101 GLU A CA 1
ATOM 746 C C . GLU A 1 101 ? -0.848 7.019 -7.717 1.00 97.56 101 GLU A C 1
ATOM 748 O O . GLU A 1 101 ? -1.003 6.242 -6.785 1.00 97.56 101 GLU A O 1
ATOM 753 N N . THR A 1 102 ? 0.248 6.965 -8.468 1.00 96.62 102 THR A N 1
ATOM 754 C CA . THR A 1 102 ? 1.441 6.196 -8.069 1.00 96.62 102 THR A CA 1
ATOM 755 C C . THR A 1 102 ? 2.498 7.167 -7.574 1.00 96.62 102 THR A C 1
ATOM 757 O O . THR A 1 102 ? 2.444 8.348 -7.920 1.00 96.62 102 THR A O 1
ATOM 760 N N . HIS A 1 103 ? 3.492 6.678 -6.831 1.00 96.56 103 HIS A N 1
ATOM 761 C CA . HIS A 1 103 ? 4.590 7.497 -6.300 1.00 96.56 103 HIS A CA 1
ATOM 762 C C . HIS A 1 103 ? 4.149 8.546 -5.260 1.00 96.56 103 HIS A C 1
ATOM 764 O O . HIS A 1 103 ? 4.878 9.498 -4.990 1.00 96.56 103 HIS A O 1
ATOM 770 N N . VAL A 1 104 ? 2.955 8.378 -4.684 1.00 97.69 104 VAL A N 1
ATOM 771 C CA . VAL A 1 104 ? 2.458 9.146 -3.537 1.00 97.69 104 VAL A CA 1
ATOM 772 C C . VAL A 1 104 ? 2.485 8.232 -2.321 1.00 97.69 104 VAL A C 1
ATOM 774 O O . VAL A 1 104 ? 2.015 7.096 -2.383 1.00 97.69 104 VAL A O 1
ATOM 777 N N . ILE A 1 105 ? 3.055 8.721 -1.220 1.00 98.00 105 ILE A N 1
ATOM 778 C CA . ILE A 1 105 ? 3.005 8.027 0.064 1.00 98.00 105 ILE A CA 1
ATOM 779 C C . ILE A 1 105 ? 1.836 8.565 0.885 1.00 98.00 105 ILE A C 1
ATOM 781 O O . ILE A 1 105 ? 1.787 9.750 1.223 1.00 98.00 105 ILE A O 1
ATOM 785 N N . TRP A 1 106 ? 0.892 7.693 1.215 1.00 98.69 106 TRP A N 1
ATOM 786 C CA . TRP A 1 106 ? -0.261 8.040 2.032 1.00 98.69 106 TRP A CA 1
ATOM 787 C C . TRP A 1 106 ? -0.031 7.675 3.495 1.00 98.69 106 TRP A C 1
ATOM 789 O O . TRP A 1 106 ? 0.388 6.559 3.797 1.00 98.69 106 TRP A O 1
ATOM 799 N N . GLU A 1 107 ? -0.370 8.589 4.405 1.00 98.38 107 GLU A N 1
ATOM 800 C CA . GLU A 1 107 ? -0.617 8.271 5.815 1.00 98.38 107 GLU A CA 1
ATOM 801 C C . GLU A 1 107 ? -2.071 7.805 5.924 1.00 98.38 107 GLU A C 1
ATOM 803 O O . GLU A 1 107 ? -3.008 8.611 5.943 1.00 98.38 107 GLU A O 1
ATOM 808 N N . VAL A 1 108 ? -2.262 6.488 5.939 1.00 98.62 108 VAL A N 1
ATOM 809 C CA . VAL A 1 108 ? -3.585 5.876 5.961 1.00 98.62 108 VAL A CA 1
ATOM 810 C C . VAL A 1 108 ? -4.074 5.753 7.394 1.00 98.62 108 VAL A C 1
ATOM 812 O O . VAL A 1 108 ? -3.431 5.117 8.228 1.00 98.62 108 VAL A O 1
ATOM 815 N N . THR A 1 109 ? -5.247 6.316 7.668 1.00 98.31 109 THR A N 1
ATOM 816 C CA . THR A 1 109 ? -5.915 6.256 8.973 1.00 98.31 109 THR A CA 1
ATOM 817 C C . THR A 1 109 ? -7.234 5.503 8.883 1.00 98.31 109 THR A C 1
ATOM 819 O O . THR A 1 109 ? -7.938 5.598 7.878 1.00 98.31 109 THR A O 1
ATOM 822 N N . TYR A 1 110 ? -7.568 4.730 9.916 1.00 97.56 110 TYR A N 1
ATOM 823 C CA . TYR A 1 110 ? -8.843 4.015 9.997 1.00 97.56 110 TYR A CA 1
ATOM 824 C C . TYR A 1 110 ? -9.207 3.658 11.440 1.00 97.56 110 TYR A C 1
ATOM 826 O O . TYR A 1 110 ? -8.364 3.672 12.339 1.00 97.56 110 TYR A O 1
ATOM 834 N N . GLU A 1 111 ? -10.476 3.328 11.663 1.00 95.94 111 GLU A N 1
ATOM 835 C CA . GLU A 1 111 ? -11.001 2.880 12.953 1.00 95.94 111 GLU A CA 1
ATOM 836 C C . GLU A 1 111 ? -11.306 1.375 12.931 1.00 95.94 111 GLU A C 1
ATOM 838 O O . GLU A 1 111 ? -11.764 0.834 11.925 1.00 95.94 111 GLU A O 1
ATOM 843 N N . GLY A 1 112 ? -11.104 0.696 14.063 1.00 94.31 112 GLY A N 1
ATOM 844 C CA . GLY A 1 112 ? -11.400 -0.734 14.194 1.00 94.31 112 GLY A CA 1
ATOM 845 C C . GLY A 1 112 ? -10.262 -1.642 13.722 1.00 94.31 112 GLY A C 1
ATOM 846 O O . GLY A 1 112 ? -9.108 -1.241 13.686 1.00 94.31 112 GLY A O 1
ATOM 847 N N . ASP A 1 113 ? -10.565 -2.903 13.403 1.00 95.44 113 ASP A N 1
ATOM 848 C CA . ASP A 1 113 ? -9.521 -3.917 13.183 1.00 95.44 113 ASP A CA 1
ATOM 849 C C . ASP A 1 113 ? -8.771 -3.777 11.838 1.00 95.44 113 ASP A C 1
ATOM 851 O O . ASP A 1 113 ? -7.633 -4.237 11.731 1.00 95.44 113 ASP A O 1
ATOM 855 N N . ALA A 1 114 ? -9.395 -3.184 10.811 1.00 97.62 114 ALA A N 1
ATOM 856 C CA . ALA A 1 114 ? -8.824 -3.039 9.468 1.00 97.62 114 ALA A CA 1
ATOM 857 C C . ALA A 1 114 ? -9.449 -1.864 8.697 1.00 97.62 114 ALA A C 1
ATOM 859 O O . ALA A 1 114 ? -10.633 -1.569 8.871 1.00 97.62 114 ALA A O 1
ATOM 860 N N . GLY A 1 115 ? -8.666 -1.254 7.806 1.00 98.31 115 GLY A N 1
ATOM 861 C CA . GLY A 1 115 ? -9.116 -0.242 6.845 1.00 98.31 115 GLY A CA 1
ATOM 862 C C . GLY A 1 115 ? -9.083 -0.770 5.411 1.00 98.31 115 GLY A C 1
ATOM 863 O O . GLY A 1 115 ? -8.363 -1.721 5.119 1.00 98.31 115 GLY A O 1
ATOM 864 N N . TYR A 1 116 ? -9.849 -0.163 4.504 1.00 98.69 116 TYR A N 1
ATOM 865 C CA . TYR A 1 116 ? -9.900 -0.563 3.096 1.00 98.69 116 TYR A CA 1
ATOM 866 C C . TYR A 1 116 ? -9.648 0.615 2.159 1.00 98.69 116 TYR A C 1
ATOM 868 O O . TYR A 1 116 ? -10.284 1.659 2.303 1.00 98.69 116 TYR A O 1
ATOM 876 N N . VAL A 1 117 ? -8.781 0.419 1.167 1.00 98.75 117 VAL A N 1
ATOM 877 C CA . VAL A 1 117 ? -8.472 1.395 0.107 1.00 98.75 117 VAL A CA 1
ATOM 878 C C . VAL A 1 117 ? -8.597 0.702 -1.246 1.00 98.75 117 VAL A C 1
ATOM 880 O O . VAL A 1 117 ? -8.087 -0.405 -1.426 1.00 98.75 117 VAL A O 1
ATOM 883 N N . ALA A 1 118 ? -9.292 1.332 -2.188 1.00 98.69 118 ALA A N 1
ATOM 884 C CA . ALA A 1 118 ? -9.342 0.910 -3.578 1.00 98.69 118 ALA A CA 1
ATOM 885 C C . ALA A 1 118 ? -8.303 1.676 -4.401 1.00 98.69 118 ALA A C 1
ATOM 887 O O . ALA A 1 118 ? -8.018 2.840 -4.139 1.00 98.69 118 ALA A O 1
ATOM 888 N N . PHE A 1 119 ? -7.775 1.017 -5.421 1.00 98.62 119 PHE A N 1
ATOM 889 C CA . PHE A 1 119 ? -6.854 1.569 -6.393 1.00 98.62 119 PHE A CA 1
ATOM 890 C C . PHE A 1 119 ? -7.432 1.379 -7.800 1.00 98.62 119 PHE A C 1
ATOM 892 O O . PHE A 1 119 ? -7.792 0.249 -8.164 1.00 98.62 119 PHE A O 1
ATOM 899 N N . ASP A 1 120 ? -7.558 2.467 -8.558 1.00 98.19 120 ASP A N 1
ATOM 900 C CA . ASP A 1 120 ? -8.040 2.472 -9.942 1.00 98.19 120 ASP A CA 1
ATOM 901 C C . ASP A 1 120 ? -6.865 2.315 -10.914 1.00 98.19 120 ASP A C 1
ATOM 903 O O . ASP A 1 120 ? -6.112 3.245 -11.192 1.00 98.19 120 ASP A O 1
ATOM 907 N N . ALA A 1 121 ? -6.699 1.102 -11.435 1.00 97.56 121 ALA A N 1
ATOM 908 C CA . ALA A 1 121 ? -5.646 0.794 -12.390 1.00 97.56 121 ALA A CA 1
ATOM 909 C C . ALA A 1 121 ? -5.966 1.292 -13.811 1.00 97.56 121 ALA A C 1
ATOM 911 O O . ALA A 1 121 ? -5.038 1.451 -14.605 1.00 97.56 121 ALA A O 1
ATOM 912 N N . ASP A 1 122 ? -7.241 1.529 -14.152 1.00 96.94 122 ASP A N 1
ATOM 913 C CA . ASP A 1 122 ? -7.651 1.929 -15.508 1.00 96.94 122 ASP A CA 1
ATOM 914 C C . ASP A 1 122 ? -7.270 3.388 -15.837 1.00 96.94 122 ASP A C 1
ATOM 916 O O . ASP A 1 122 ? -7.199 3.757 -17.015 1.00 96.94 122 ASP A O 1
ATOM 920 N N . GLU A 1 123 ? -6.990 4.214 -14.826 1.00 96.00 123 GLU A N 1
ATOM 921 C CA . GLU A 1 123 ? -6.508 5.591 -15.013 1.00 96.00 123 GLU A CA 1
ATOM 922 C C . GLU A 1 123 ? -5.021 5.648 -15.435 1.00 96.00 123 GLU A C 1
ATOM 924 O O . GLU A 1 123 ? -4.536 6.689 -15.894 1.00 96.00 123 GLU A O 1
ATOM 929 N N . HIS A 1 124 ? -4.302 4.519 -15.388 1.00 93.75 124 HIS A N 1
ATOM 930 C CA . HIS A 1 124 ? -2.922 4.406 -15.861 1.00 93.75 124 HIS A CA 1
ATOM 931 C C . HIS A 1 124 ? -2.818 3.870 -17.296 1.00 93.75 124 HIS A C 1
ATOM 933 O O . HIS A 1 124 ? -3.581 3.022 -17.747 1.00 93.75 124 HIS A O 1
ATOM 939 N N . GLU A 1 125 ? -1.773 4.287 -18.024 1.00 94.56 125 GL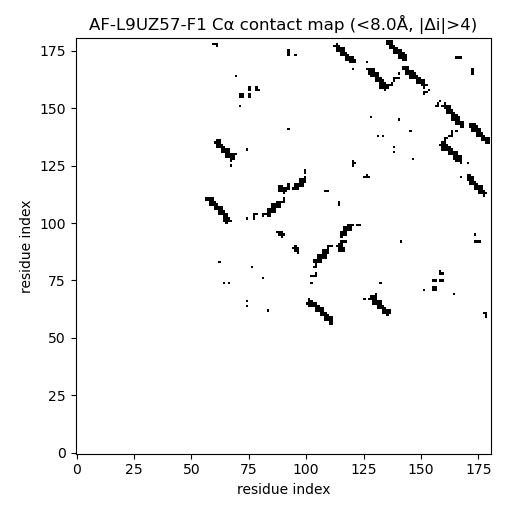U A N 1
ATOM 940 C CA . GLU A 1 125 ? -1.411 3.651 -19.306 1.00 94.56 125 GLU A CA 1
ATOM 941 C C . GLU A 1 125 ? -0.821 2.237 -19.124 1.00 94.56 125 GLU A C 1
ATOM 943 O O . GLU A 1 125 ? -0.691 1.484 -20.094 1.00 94.56 125 GLU A O 1
ATOM 948 N N . TYR A 1 126 ? -0.412 1.893 -17.902 1.00 91.62 126 TYR A N 1
ATOM 949 C CA . TYR A 1 126 ? 0.147 0.602 -17.527 1.00 91.62 126 TYR A CA 1
ATOM 950 C C . TYR A 1 126 ? -0.940 -0.291 -16.917 1.00 91.62 126 TYR A C 1
ATOM 952 O O . TYR A 1 126 ? -1.431 -0.015 -15.833 1.00 91.62 126 TYR A O 1
ATOM 960 N N . ASP A 1 127 ? -1.258 -1.407 -17.579 1.00 92.62 127 ASP A N 1
ATOM 961 C CA . ASP A 1 127 ? -2.334 -2.329 -17.167 1.00 92.62 127 ASP A CA 1
ATOM 962 C C . ASP A 1 127 ? -2.007 -3.186 -15.911 1.00 92.62 127 ASP A C 1
ATOM 964 O O . ASP A 1 127 ? -2.742 -4.117 -15.576 1.00 92.62 127 ASP A O 1
ATOM 968 N N . GLY A 1 128 ? -0.882 -2.940 -15.230 1.00 93.50 128 GLY A N 1
ATOM 969 C CA . GLY A 1 128 ? -0.417 -3.729 -14.084 1.00 93.50 128 GLY A CA 1
ATOM 970 C C . GLY A 1 128 ? 0.498 -4.922 -14.433 1.00 93.50 128 GLY A C 1
ATOM 971 O O . GLY A 1 128 ? 0.859 -5.138 -15.598 1.00 93.50 128 GLY A O 1
ATOM 972 N N . PRO A 1 129 ? 0.914 -5.716 -13.423 1.00 97.88 129 PRO A N 1
ATOM 973 C CA . PRO A 1 129 ? 0.545 -5.616 -12.006 1.00 97.88 129 PRO A CA 1
ATOM 974 C C . PRO A 1 129 ? 1.173 -4.409 -11.297 1.00 97.88 129 PRO A C 1
ATOM 976 O O . PRO A 1 129 ? 2.274 -3.994 -11.660 1.00 97.88 129 PRO A O 1
ATOM 979 N N . PHE A 1 130 ? 0.498 -3.907 -10.264 1.00 98.62 130 PHE A N 1
ATOM 980 C CA . PHE A 1 130 ? 0.956 -2.817 -9.394 1.00 98.62 130 PHE A CA 1
ATOM 981 C C . PHE A 1 130 ? 1.555 -3.366 -8.102 1.00 98.62 130 PHE A C 1
ATOM 983 O O . PHE A 1 130 ? 1.266 -4.497 -7.710 1.00 98.62 130 PHE A O 1
ATOM 990 N N . VAL A 1 131 ? 2.408 -2.584 -7.455 1.00 98.69 131 VAL A N 1
ATOM 991 C CA . VAL A 1 131 ? 3.104 -2.935 -6.217 1.00 98.69 131 VAL A CA 1
ATOM 992 C C . VAL A 1 131 ? 2.693 -1.961 -5.130 1.00 98.69 131 VAL A C 1
ATOM 994 O O . VAL A 1 131 ? 2.737 -0.758 -5.341 1.00 98.69 131 VAL A O 1
ATOM 997 N N . PHE A 1 132 ? 2.329 -2.485 -3.968 1.00 98.75 132 PHE A N 1
ATOM 998 C CA . PHE A 1 132 ? 1.933 -1.699 -2.810 1.00 98.75 132 PHE A CA 1
ATOM 999 C C . PHE A 1 132 ? 2.910 -1.967 -1.679 1.00 98.75 132 PHE A C 1
ATOM 1001 O O . PHE A 1 132 ? 2.990 -3.097 -1.194 1.00 98.75 132 PHE A O 1
ATOM 1008 N N . TYR A 1 133 ? 3.665 -0.944 -1.301 1.00 98.69 133 TYR A N 1
ATOM 1009 C CA . TYR A 1 133 ? 4.584 -0.954 -0.169 1.00 98.69 133 TYR A CA 1
ATOM 1010 C C . TYR A 1 133 ? 3.871 -0.454 1.084 1.00 98.69 133 TYR A C 1
ATOM 1012 O O . TYR A 1 133 ? 3.072 0.480 0.995 1.00 98.69 133 TYR A O 1
ATOM 1020 N N . THR A 1 134 ? 4.174 -1.049 2.238 1.00 98.50 134 THR A N 1
ATOM 1021 C CA . THR A 1 134 ? 3.639 -0.603 3.532 1.00 98.50 134 THR A CA 1
ATOM 1022 C C . THR A 1 134 ? 4.731 -0.361 4.564 1.00 98.50 134 THR A C 1
ATOM 1024 O O . THR A 1 134 ? 5.774 -1.021 4.547 1.00 98.50 134 THR A O 1
ATOM 1027 N N . ALA A 1 135 ? 4.453 0.557 5.489 1.00 97.88 135 ALA A N 1
ATOM 1028 C CA . ALA A 1 135 ? 5.210 0.753 6.723 1.00 97.88 135 ALA A CA 1
ATOM 1029 C C . ALA A 1 135 ? 4.256 0.855 7.920 1.00 97.88 135 ALA A C 1
ATOM 1031 O O . ALA A 1 135 ? 3.135 1.350 7.791 1.00 97.88 135 ALA A O 1
ATOM 1032 N N . GLU A 1 136 ? 4.684 0.354 9.075 1.00 96.94 136 GLU A N 1
ATOM 1033 C CA . GLU A 1 136 ? 3.895 0.248 10.309 1.00 96.94 136 GLU A CA 1
ATOM 1034 C C . GLU A 1 136 ? 2.608 -0.587 10.144 1.00 96.94 136 GLU A C 1
ATOM 1036 O O . GLU A 1 136 ? 1.665 -0.495 10.932 1.00 96.94 136 G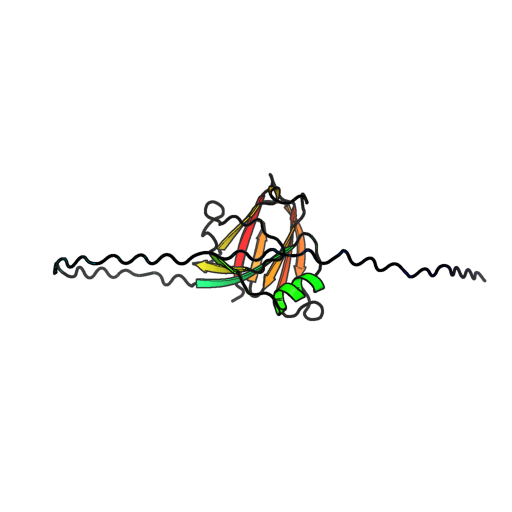LU A O 1
ATOM 1041 N N . GLY A 1 137 ? 2.572 -1.471 9.144 1.00 97.31 137 GLY A N 1
ATOM 1042 C CA . GLY A 1 137 ? 1.396 -2.267 8.810 1.00 97.31 137 GLY A CA 1
ATOM 1043 C C . GLY A 1 137 ? 1.605 -3.218 7.636 1.00 97.31 137 GLY A C 1
ATOM 1044 O O . GLY A 1 137 ? 2.712 -3.374 7.124 1.00 97.31 137 GLY A O 1
ATOM 1045 N N . SER A 1 138 ? 0.519 -3.861 7.219 1.00 98.12 138 SER A N 1
ATOM 1046 C CA . SER A 1 138 ? 0.478 -4.817 6.112 1.00 98.12 138 SER A CA 1
ATOM 1047 C C . SER A 1 138 ? -0.737 -4.585 5.217 1.00 98.12 138 SER A C 1
ATOM 1049 O O . SER A 1 138 ? -1.763 -4.065 5.671 1.00 98.12 138 SER A O 1
ATOM 1051 N N . ALA A 1 139 ? -0.623 -5.005 3.955 1.00 98.31 139 ALA A N 1
ATOM 1052 C CA . ALA A 1 139 ? -1.685 -4.923 2.958 1.00 98.31 139 ALA A CA 1
ATOM 1053 C C . ALA A 1 139 ? -2.017 -6.301 2.361 1.00 98.31 139 ALA A C 1
ATOM 1055 O O . ALA A 1 139 ? -1.143 -7.069 1.932 1.00 98.31 139 ALA A O 1
ATOM 1056 N N . LEU A 1 140 ? -3.312 -6.605 2.279 1.00 98.31 140 LEU A N 1
ATOM 1057 C CA . LEU A 1 140 ? -3.850 -7.812 1.658 1.00 98.31 140 LEU A CA 1
ATOM 1058 C C . LEU A 1 140 ? -4.797 -7.444 0.515 1.00 98.31 140 LEU A C 1
ATOM 1060 O O . LEU A 1 140 ? -5.749 -6.696 0.703 1.00 98.31 140 LEU A O 1
ATOM 1064 N N . ALA A 1 141 ? -4.588 -8.021 -0.666 1.00 98.12 141 ALA A N 1
ATOM 1065 C CA . ALA A 1 141 ? -5.496 -7.833 -1.791 1.00 98.12 141 ALA A CA 1
ATOM 1066 C C . ALA A 1 141 ? -6.814 -8.597 -1.564 1.00 98.12 141 ALA A C 1
ATOM 1068 O O . ALA A 1 141 ? -6.827 -9.827 -1.454 1.00 98.12 141 ALA A O 1
ATOM 1069 N N . THR A 1 142 ? -7.929 -7.872 -1.503 1.00 98.12 142 THR A N 1
ATOM 1070 C CA . THR A 1 142 ? -9.292 -8.430 -1.431 1.00 98.12 142 THR A CA 1
ATOM 1071 C C . THR A 1 142 ? -9.937 -8.574 -2.810 1.00 98.12 142 THR A C 1
ATOM 1073 O O . THR A 1 142 ? -10.760 -9.471 -3.014 1.00 98.12 142 THR A O 1
ATOM 1076 N N . THR A 1 143 ? -9.519 -7.743 -3.767 1.00 97.88 143 THR A N 1
ATOM 1077 C CA . THR A 1 143 ? -9.767 -7.899 -5.208 1.00 97.88 143 THR A CA 1
ATOM 1078 C C . THR A 1 143 ? -8.440 -7.874 -5.970 1.00 97.88 143 THR A C 1
ATOM 1080 O O . THR A 1 143 ? -7.399 -7.530 -5.408 1.00 97.88 143 THR A O 1
ATOM 1083 N N . GLY A 1 144 ? -8.459 -8.281 -7.241 1.00 96.94 144 GLY A N 1
ATOM 1084 C CA . GLY A 1 144 ? -7.235 -8.552 -7.990 1.00 96.94 144 GLY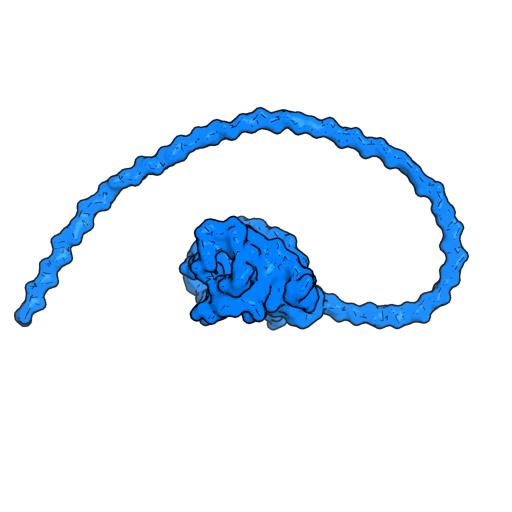 A CA 1
ATOM 1085 C C . GLY A 1 144 ? -6.625 -9.917 -7.660 1.00 96.94 144 GLY A C 1
ATOM 1086 O O . GLY A 1 144 ? -7.149 -10.701 -6.861 1.00 96.94 144 GLY A O 1
ATOM 1087 N N . THR A 1 145 ? -5.509 -10.225 -8.314 1.00 98.25 145 THR A N 1
ATOM 1088 C CA . THR A 1 145 ? -4.730 -11.445 -8.081 1.00 98.25 145 THR A CA 1
ATOM 1089 C C . THR A 1 145 ? -3.358 -11.080 -7.537 1.00 98.25 145 THR A C 1
ATOM 1091 O O . THR A 1 145 ? -2.548 -10.495 -8.247 1.00 98.25 145 THR A O 1
ATOM 1094 N N . GLU A 1 146 ? -3.070 -11.467 -6.295 1.00 98.31 146 GLU A N 1
ATOM 1095 C CA . GLU A 1 146 ? -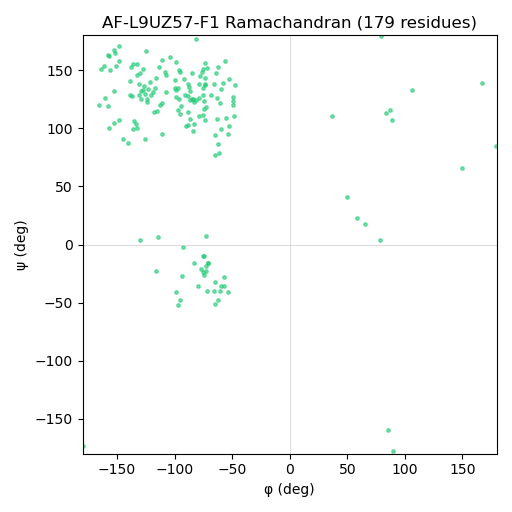1.720 -11.371 -5.733 1.00 98.31 146 GLU A CA 1
ATOM 1096 C C . GLU A 1 146 ? -0.738 -12.214 -6.564 1.00 98.31 146 GLU A C 1
ATOM 1098 O O . GLU A 1 146 ? -0.923 -13.425 -6.743 1.00 98.31 146 GLU A O 1
ATOM 1103 N N . VAL A 1 147 ? 0.293 -11.555 -7.088 1.00 98.44 147 VAL A N 1
ATOM 1104 C CA . VAL A 1 147 ? 1.339 -12.142 -7.934 1.00 98.44 147 VAL A CA 1
ATOM 1105 C C . VAL A 1 147 ? 2.588 -12.443 -7.114 1.00 98.44 147 VAL A C 1
ATOM 1107 O O . VAL A 1 147 ? 3.196 -13.499 -7.305 1.00 98.44 147 VAL A O 1
ATOM 1110 N N . ASP A 1 148 ? 2.952 -11.534 -6.208 1.00 98.44 148 ASP A N 1
ATOM 1111 C CA . ASP A 1 148 ? 4.125 -11.656 -5.345 1.00 98.44 148 ASP A CA 1
ATOM 1112 C C . ASP A 1 148 ? 3.909 -10.923 -4.012 1.00 98.44 148 ASP A C 1
ATOM 1114 O O . ASP A 1 148 ? 3.127 -9.974 -3.941 1.00 98.44 148 ASP A O 1
ATOM 1118 N N . ARG A 1 149 ? 4.598 -11.364 -2.959 1.00 98.06 149 ARG A N 1
ATOM 1119 C CA . ARG A 1 149 ? 4.668 -10.684 -1.654 1.00 98.06 149 ARG A CA 1
ATOM 1120 C C . ARG A 1 149 ? 5.983 -11.058 -0.989 1.00 98.06 149 ARG A C 1
ATOM 1122 O O . ARG A 1 149 ? 6.286 -12.248 -0.871 1.00 98.06 149 ARG A O 1
ATOM 1129 N N . ASP A 1 150 ? 6.703 -10.069 -0.474 1.00 98.44 150 ASP A N 1
ATOM 1130 C CA . ASP A 1 150 ? 7.866 -10.307 0.382 1.00 98.44 150 ASP A CA 1
ATOM 1131 C C . ASP A 1 150 ? 8.090 -9.141 1.358 1.00 98.44 150 ASP A C 1
ATOM 1133 O O . ASP A 1 150 ? 7.503 -8.066 1.224 1.00 98.44 150 ASP A O 1
ATOM 1137 N N . THR A 1 151 ? 8.950 -9.358 2.349 1.00 97.38 151 THR A N 1
ATOM 1138 C CA . THR A 1 151 ? 9.414 -8.300 3.258 1.00 97.38 151 THR A CA 1
ATOM 1139 C C . THR A 1 151 ? 10.480 -7.442 2.585 1.00 97.38 151 THR A C 1
ATOM 1141 O O . THR A 1 151 ? 11.322 -7.979 1.856 1.00 97.38 151 THR A O 1
ATOM 1144 N N . VAL A 1 152 ? 10.510 -6.144 2.881 1.00 96.56 152 VAL A N 1
ATOM 1145 C CA . VAL A 1 152 ? 11.623 -5.269 2.496 1.00 96.56 152 VAL A CA 1
ATOM 1146 C C . VAL A 1 152 ? 12.706 -5.384 3.570 1.00 96.56 152 VAL A C 1
ATOM 1148 O O . VAL A 1 152 ? 12.436 -5.281 4.761 1.00 96.56 152 VAL A O 1
ATOM 1151 N N . GLY A 1 153 ? 13.935 -5.715 3.173 1.00 93.12 153 GLY A N 1
ATOM 1152 C CA . GLY A 1 153 ? 15.031 -5.864 4.128 1.00 93.12 153 GLY A CA 1
ATOM 1153 C C . GLY A 1 153 ? 15.561 -4.510 4.602 1.00 93.12 153 GLY A C 1
ATOM 1154 O O . GLY A 1 153 ? 15.653 -3.583 3.806 1.00 93.12 153 GLY A O 1
ATOM 1155 N N . ASP A 1 154 ? 16.040 -4.429 5.849 1.00 90.25 154 ASP A N 1
ATOM 1156 C CA . ASP A 1 154 ? 16.661 -3.207 6.401 1.00 90.25 154 ASP A CA 1
ATOM 1157 C C . ASP A 1 154 ? 17.861 -2.699 5.572 1.00 90.25 154 ASP A C 1
ATOM 1159 O O . ASP A 1 154 ? 18.199 -1.517 5.600 1.00 90.25 154 ASP A O 1
ATOM 1163 N N . ASP A 1 155 ? 18.559 -3.606 4.875 1.00 91.31 155 ASP A N 1
ATOM 1164 C CA . ASP A 1 155 ? 19.674 -3.267 3.983 1.00 91.31 155 ASP A CA 1
ATOM 1165 C C . ASP A 1 155 ? 19.197 -2.588 2.680 1.00 91.31 155 ASP A C 1
ATOM 1167 O O . ASP A 1 155 ? 19.992 -1.897 2.037 1.00 91.31 155 ASP A O 1
ATOM 1171 N N . ASP A 1 156 ? 17.934 -2.800 2.294 1.00 88.69 156 ASP A N 1
ATOM 1172 C CA . ASP A 1 156 ? 17.299 -2.237 1.100 1.00 88.69 156 ASP A CA 1
ATOM 1173 C C . ASP A 1 156 ? 16.528 -0.951 1.436 1.00 88.69 156 ASP A C 1
ATOM 1175 O O . ASP A 1 156 ? 16.704 0.056 0.751 1.00 88.69 156 ASP A O 1
ATOM 1179 N N . CYS A 1 157 ? 15.717 -0.970 2.499 1.00 94.75 157 CYS A N 1
ATOM 1180 C CA . CYS A 1 157 ? 15.067 0.208 3.068 1.00 94.75 157 CYS A CA 1
ATOM 1181 C C . CYS A 1 157 ? 14.616 -0.071 4.505 1.00 94.75 157 CYS A C 1
ATOM 1183 O O . CYS A 1 157 ? 13.897 -1.034 4.742 1.00 94.75 157 CYS A O 1
ATOM 1185 N N . ALA A 1 158 ? 15.016 0.771 5.459 1.00 94.94 158 ALA A N 1
ATOM 1186 C CA . ALA A 1 158 ? 14.628 0.607 6.863 1.00 94.94 158 ALA A CA 1
ATOM 1187 C C . ALA A 1 158 ? 13.245 1.200 7.186 1.00 94.94 158 ALA A C 1
ATOM 1189 O O . ALA A 1 158 ? 12.696 0.904 8.243 1.00 94.94 158 ALA A O 1
ATOM 1190 N N . ASP A 1 159 ? 12.716 2.047 6.301 1.00 95.31 159 ASP A N 1
ATOM 1191 C CA . ASP A 1 159 ? 11.439 2.743 6.482 1.00 95.31 159 ASP A CA 1
ATOM 1192 C C . ASP A 1 159 ? 10.252 1.982 5.864 1.00 95.31 159 ASP A C 1
ATOM 1194 O O . ASP A 1 159 ? 9.122 2.430 5.983 1.00 95.31 159 ASP A O 1
ATOM 1198 N N . LEU A 1 160 ? 10.484 0.837 5.207 1.00 96.81 160 LEU A N 1
ATOM 1199 C CA . LEU A 1 160 ? 9.444 -0.003 4.603 1.00 96.81 160 LEU A CA 1
ATOM 1200 C C . LEU A 1 160 ? 9.487 -1.410 5.205 1.00 96.81 160 LEU A C 1
ATOM 1202 O O . LEU A 1 160 ? 10.566 -1.974 5.376 1.00 96.81 160 LEU A O 1
ATOM 1206 N N . ASP A 1 161 ? 8.321 -2.002 5.461 1.00 97.31 161 ASP A N 1
ATOM 1207 C CA . ASP A 1 161 ? 8.206 -3.323 6.092 1.00 97.31 161 ASP A CA 1
ATOM 1208 C C . ASP A 1 161 ? 8.009 -4.447 5.062 1.00 97.31 161 ASP A C 1
ATOM 1210 O O . ASP A 1 161 ? 8.721 -5.459 5.056 1.00 97.31 161 ASP A O 1
ATOM 1214 N N . GLU A 1 162 ? 7.029 -4.296 4.170 1.00 97.94 162 GLU A N 1
ATOM 1215 C CA . GLU A 1 162 ? 6.675 -5.305 3.169 1.00 97.94 162 GLU A CA 1
ATOM 1216 C C . GLU A 1 162 ? 6.146 -4.685 1.876 1.00 97.94 162 GLU A C 1
ATOM 1218 O O . GLU A 1 162 ? 5.906 -3.479 1.779 1.00 97.94 162 GLU A O 1
ATOM 1223 N N . TYR A 1 163 ? 5.984 -5.531 0.860 1.00 98.56 163 TYR A N 1
ATOM 1224 C CA . TYR A 1 163 ? 5.245 -5.183 -0.343 1.00 98.56 163 TYR A CA 1
ATOM 1225 C C . TYR A 1 163 ? 4.345 -6.325 -0.797 1.00 98.56 163 TYR A C 1
ATOM 1227 O O . TYR A 1 163 ? 4.664 -7.503 -0.617 1.00 98.56 163 TYR A O 1
ATOM 1235 N N . VAL A 1 164 ? 3.264 -5.971 -1.487 1.00 98.81 164 VAL A N 1
ATOM 1236 C CA . VAL A 1 164 ? 2.413 -6.904 -2.228 1.00 98.81 164 VAL A CA 1
ATOM 1237 C C . VAL A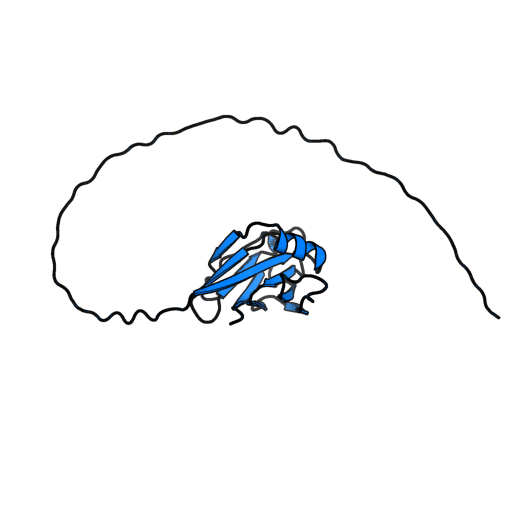 1 164 ? 2.272 -6.440 -3.675 1.00 98.81 164 VAL A C 1
ATOM 1239 O O . VAL A 1 164 ? 1.955 -5.286 -3.944 1.00 98.81 164 VAL A O 1
ATOM 1242 N N . GLN A 1 165 ? 2.518 -7.337 -4.627 1.00 98.69 165 GLN A N 1
ATOM 1243 C CA . GLN A 1 165 ? 2.285 -7.104 -6.048 1.00 98.69 165 GLN A CA 1
ATOM 1244 C C . GLN A 1 165 ? 0.956 -7.736 -6.465 1.00 98.69 165 GLN A C 1
ATOM 1246 O O . GLN A 1 165 ? 0.744 -8.932 -6.251 1.00 98.69 165 GLN A O 1
ATOM 1251 N N . VAL A 1 166 ? 0.075 -6.961 -7.096 1.00 98.81 166 VAL A N 1
ATOM 1252 C CA . VAL A 1 166 ? -1.295 -7.369 -7.434 1.00 98.81 166 VAL A CA 1
ATOM 1253 C C . VAL A 1 166 ? -1.601 -7.056 -8.898 1.00 98.81 166 VAL A C 1
ATOM 1255 O O . VAL A 1 166 ? -1.406 -5.940 -9.373 1.00 98.81 166 VAL A O 1
ATOM 1258 N N . GLU A 1 167 ? -2.090 -8.056 -9.627 1.00 98.56 167 GLU A N 1
ATOM 1259 C CA . GLU A 1 167 ? -2.694 -7.880 -10.949 1.00 98.56 167 GLU A CA 1
ATOM 1260 C C . GLU A 1 167 ? -4.155 -7.418 -10.770 1.00 98.56 167 GLU A C 1
ATOM 1262 O O . GLU A 1 167 ? -4.902 -8.105 -10.064 1.00 98.56 167 GLU A O 1
ATOM 1267 N N . PRO A 1 168 ? -4.575 -6.278 -11.355 1.00 98.25 168 PRO A N 1
ATOM 1268 C CA . PRO A 1 168 ? -5.933 -5.757 -11.185 1.00 98.25 168 PRO A CA 1
ATOM 1269 C C . PRO A 1 168 ? -6.995 -6.693 -11.779 1.00 98.25 168 PRO A C 1
ATOM 1271 O O . PRO A 1 168 ? -6.765 -7.349 -12.797 1.00 98.25 168 PRO A O 1
ATOM 1274 N N . ASP A 1 169 ? -8.180 -6.733 -11.162 1.00 97.56 169 ASP A N 1
ATOM 1275 C CA . ASP A 1 169 ? -9.360 -7.439 -11.687 1.00 97.56 169 ASP A CA 1
ATOM 1276 C C . ASP A 1 169 ? -10.398 -6.398 -12.111 1.00 97.56 169 ASP A C 1
ATOM 1278 O O . ASP A 1 169 ? -10.784 -5.547 -11.313 1.00 97.56 169 ASP A O 1
ATOM 1282 N N . ASP A 1 170 ? -10.799 -6.428 -13.386 1.00 96.06 170 ASP A N 1
ATOM 1283 C CA . ASP A 1 170 ? -11.684 -5.416 -13.988 1.00 96.06 170 ASP A CA 1
ATOM 1284 C C . ASP A 1 170 ? -11.216 -3.962 -13.725 1.00 96.06 170 ASP A C 1
ATOM 1286 O O . ASP A 1 170 ? -12.030 -3.085 -13.444 1.00 96.06 170 ASP A O 1
ATOM 1290 N N . GLY A 1 171 ? -9.900 -3.722 -13.804 1.00 97.31 171 GLY A N 1
ATOM 1291 C CA . GLY A 1 171 ? -9.304 -2.388 -13.651 1.00 97.31 171 GLY A CA 1
ATOM 1292 C C . GLY A 1 171 ? -9.173 -1.904 -12.205 1.00 97.31 171 GLY A C 1
ATOM 1293 O O . GLY A 1 171 ? -8.717 -0.792 -11.984 1.00 97.31 171 GLY A O 1
ATOM 1294 N N . GLN A 1 172 ? -9.526 -2.719 -11.205 1.00 98.00 172 GLN A N 1
ATOM 1295 C CA . GLN A 1 172 ? -9.520 -2.296 -9.804 1.00 98.00 172 GLN A CA 1
ATOM 1296 C C . GLN A 1 172 ? -8.772 -3.275 -8.893 1.00 98.00 172 GLN A C 1
ATOM 1298 O O . GLN A 1 172 ? -8.785 -4.497 -9.082 1.00 98.00 172 GLN A O 1
ATOM 1303 N N . ILE A 1 173 ? -8.148 -2.724 -7.854 1.00 98.62 173 ILE A N 1
ATOM 1304 C CA . ILE A 1 173 ? -7.556 -3.461 -6.733 1.00 98.62 173 ILE A CA 1
ATOM 1305 C C . ILE A 1 173 ? -8.133 -2.876 -5.445 1.00 98.62 173 ILE A C 1
ATOM 1307 O O . ILE A 1 173 ? -8.235 -1.668 -5.316 1.00 98.62 173 ILE A O 1
ATOM 1311 N N . VAL A 1 174 ? -8.521 -3.707 -4.484 1.00 98.62 174 VAL A N 1
ATOM 1312 C CA . VAL A 1 174 ? -8.969 -3.263 -3.159 1.00 98.62 174 VAL A CA 1
ATOM 1313 C C . VAL A 1 174 ? -8.107 -3.944 -2.120 1.00 98.62 174 VAL A C 1
ATOM 1315 O O . VAL A 1 174 ? -8.057 -5.176 -2.060 1.00 98.62 174 VAL A O 1
ATOM 1318 N N . LEU A 1 175 ? -7.448 -3.147 -1.293 1.00 98.75 175 LEU A N 1
ATOM 1319 C CA . LEU A 1 175 ? -6.571 -3.596 -0.227 1.00 98.75 175 LEU A CA 1
ATOM 1320 C C . LEU A 1 175 ? -7.310 -3.546 1.110 1.00 98.75 175 LEU A C 1
ATOM 1322 O O . LEU A 1 175 ? -7.971 -2.560 1.417 1.00 98.75 175 LEU A O 1
ATOM 1326 N N . GLU A 1 176 ? -7.177 -4.605 1.900 1.00 98.69 176 GLU A N 1
ATOM 1327 C CA . GLU A 1 176 ? -7.412 -4.602 3.343 1.00 98.69 176 GLU A CA 1
ATOM 1328 C C . GLU A 1 176 ? -6.082 -4.278 4.030 1.00 98.69 176 GLU A C 1
ATOM 1330 O O . GLU A 1 176 ? -5.058 -4.903 3.739 1.00 98.69 176 GLU A O 1
ATOM 1335 N N . LEU A 1 177 ? -6.096 -3.295 4.922 1.00 98.62 177 LEU A N 1
ATOM 1336 C CA . LEU A 1 177 ? -4.924 -2.737 5.577 1.00 98.62 177 LEU A CA 1
ATOM 1337 C C . LEU A 1 177 ? -5.001 -2.986 7.083 1.00 98.62 177 LEU A C 1
ATOM 1339 O O . LEU A 1 177 ? -6.047 -2.769 7.700 1.00 98.62 177 LEU A O 1
ATOM 1343 N N . THR A 1 178 ? -3.891 -3.424 7.677 1.00 98.19 178 THR A N 1
ATOM 1344 C CA . THR A 1 178 ? -3.799 -3.665 9.125 1.00 98.19 178 THR A CA 1
ATOM 1345 C C . THR A 1 178 ? -2.487 -3.137 9.699 1.00 98.19 178 THR A C 1
ATOM 1347 O O . THR A 1 178 ? -1.414 -3.463 9.201 1.00 98.19 178 THR A O 1
ATOM 1350 N N . SER A 1 179 ? -2.561 -2.331 10.758 1.00 96.00 179 SER A N 1
ATOM 1351 C CA . SER A 1 179 ? -1.408 -1.763 11.457 1.00 96.00 179 SER A CA 1
ATOM 1352 C C . SER A 1 179 ? -0.691 -2.818 12.295 1.00 96.00 179 SER A C 1
ATOM 1354 O O . SER A 1 179 ? -1.332 -3.638 12.964 1.00 96.00 179 SER A O 1
ATOM 1356 N N . SER A 1 180 ? 0.630 -2.735 12.349 1.00 86.50 180 SER A N 1
ATOM 1357 C CA . SER A 1 180 ? 1.467 -3.555 13.219 1.00 86.50 180 SER A CA 1
ATOM 1358 C C . SER A 1 180 ? 1.439 -2.991 14.646 1.00 86.50 180 SER A C 1
ATOM 1360 O O . SER A 1 180 ? 1.946 -1.904 14.899 1.00 86.50 180 SER A O 1
ATOM 1362 N N . SER A 1 181 ? 0.811 -3.710 15.584 1.00 61.28 181 SER A N 1
ATOM 1363 C CA . SER A 1 181 ? 0.711 -3.311 17.006 1.00 61.28 181 SER A CA 1
ATOM 1364 C C . SER A 1 181 ? 2.009 -3.454 17.803 1.00 61.28 181 SER A C 1
ATOM 1366 O O . SER A 1 181 ? 2.745 -4.443 17.572 1.00 61.28 181 SER A O 1
#

Nearest PDB structures (foldseek):
  8exd-assembly2_B  TM=4.805E-01  e=1.206E+00  Aspergillus fumigatus Af293
  8exd-assembly1_A  TM=4.774E-01  e=1.820E+00  Aspergillus fumigatus Af293

Foldseek 3Di:
DDDDDDDDDDDDDDDDDDDDDDDDDDDDDDDDDDDDDDDDDDDDDDDPPDPPPPVPFDKDKKKKAKDQDDDLQLVQCLLPPPDAAEAEFAPDQVRGEEAADHSHMHTYMYTHFKGKHKYQQVVDPRQDQMKMWMAQWDKDWPAFAWPDKDADDVVSHVRTGIMTTGRGDPRMTMIIMGGDD